Protein AF-A0A9W8NDM0-F1 (afdb_monomer)

Organism: NCBI:txid114810

Structure (mmCIF, N/CA/C/O backbone):
data_AF-A0A9W8NDM0-F1
#
_entry.id   AF-A0A9W8NDM0-F1
#
loop_
_atom_site.group_PDB
_atom_site.id
_atom_site.type_symbol
_atom_site.label_atom_id
_atom_site.label_alt_id
_atom_site.label_comp_id
_atom_site.label_asym_id
_atom_site.label_entity_id
_atom_site.label_seq_id
_atom_site.pdbx_PDB_ins_code
_atom_site.Cartn_x
_atom_site.Cartn_y
_atom_site.Cartn_z
_atom_site.occupancy
_atom_site.B_iso_or_equiv
_atom_site.auth_seq_id
_atom_site.auth_comp_id
_atom_site.auth_asym_id
_atom_site.auth_atom_id
_atom_site.pdbx_PDB_model_num
ATOM 1 N N . MET A 1 1 ? -1.914 -21.440 -21.064 1.00 56.38 1 MET A N 1
ATOM 2 C CA . MET A 1 1 ? -0.629 -21.029 -20.446 1.00 56.38 1 MET A CA 1
ATOM 3 C C . MET A 1 1 ? -0.811 -20.969 -18.934 1.00 56.38 1 MET A C 1
ATOM 5 O O . MET A 1 1 ? -1.894 -20.595 -18.508 1.00 56.38 1 MET A O 1
ATOM 9 N N . SER A 1 2 ? 0.192 -21.344 -18.132 1.00 81.19 2 SER A N 1
ATOM 10 C CA . SER A 1 2 ? 0.122 -21.193 -16.665 1.00 81.19 2 SER A CA 1
ATOM 11 C C . SER A 1 2 ? 0.157 -19.715 -16.265 1.00 81.19 2 SER A C 1
ATOM 13 O O . SER A 1 2 ? 0.890 -18.948 -16.899 1.00 81.19 2 SER A O 1
ATOM 15 N N . ARG A 1 3 ? -0.620 -19.329 -15.244 1.00 89.06 3 ARG A N 1
ATOM 16 C CA . ARG A 1 3 ? -0.668 -17.953 -14.719 1.00 89.06 3 ARG A CA 1
ATOM 17 C C . ARG A 1 3 ? 0.677 -17.603 -14.068 1.00 89.06 3 ARG A C 1
ATOM 19 O O . ARG A 1 3 ? 1.366 -18.490 -13.563 1.00 89.06 3 ARG A O 1
ATOM 26 N N . LEU A 1 4 ? 1.065 -16.335 -14.066 1.00 87.62 4 LEU A N 1
ATOM 27 C CA . LEU A 1 4 ? 2.281 -15.827 -13.432 1.00 87.62 4 LEU A CA 1
ATOM 28 C C . LEU A 1 4 ? 2.337 -16.193 -11.942 1.00 87.62 4 LEU A C 1
ATOM 30 O O . LEU A 1 4 ? 3.371 -16.680 -11.482 1.00 87.62 4 LEU A O 1
ATOM 34 N N . ILE A 1 5 ? 1.223 -16.051 -11.209 1.00 86.38 5 ILE A N 1
ATOM 35 C CA . ILE A 1 5 ? 1.131 -16.449 -9.789 1.00 86.38 5 ILE A CA 1
ATOM 36 C C . ILE A 1 5 ? 1.500 -17.920 -9.561 1.00 86.38 5 ILE A C 1
ATOM 38 O O . ILE A 1 5 ? 2.106 -18.250 -8.539 1.00 86.38 5 ILE A O 1
ATOM 42 N N . ASP A 1 6 ? 1.182 -18.806 -10.507 1.00 88.12 6 ASP A N 1
ATOM 43 C CA . ASP A 1 6 ? 1.414 -20.248 -10.379 1.00 88.12 6 ASP A CA 1
ATOM 44 C C . ASP A 1 6 ? 2.909 -20.593 -10.517 1.00 88.12 6 ASP A C 1
ATOM 46 O O . ASP A 1 6 ? 3.352 -21.620 -10.013 1.00 88.12 6 ASP A O 1
ATOM 50 N N . ARG A 1 7 ? 3.704 -19.715 -11.148 1.00 88.81 7 ARG A N 1
ATOM 51 C CA . ARG A 1 7 ? 5.145 -19.913 -11.396 1.00 88.81 7 ARG A CA 1
ATOM 52 C C . ARG A 1 7 ? 6.046 -19.366 -10.291 1.00 88.81 7 ARG A C 1
ATOM 54 O O . ARG A 1 7 ? 7.224 -19.703 -10.246 1.00 88.81 7 ARG A O 1
ATOM 61 N N . LEU A 1 8 ? 5.523 -18.495 -9.430 1.00 85.56 8 LEU A N 1
ATOM 62 C CA . LEU A 1 8 ? 6.287 -17.937 -8.314 1.00 85.56 8 LEU A CA 1
ATOM 63 C C . LEU A 1 8 ? 6.510 -18.995 -7.221 1.00 85.56 8 LEU A C 1
ATOM 65 O O . LEU A 1 8 ? 5.650 -19.863 -7.040 1.00 85.56 8 LEU A O 1
ATOM 69 N N . PRO A 1 9 ? 7.609 -18.929 -6.451 1.00 86.56 9 PRO A N 1
ATOM 70 C CA . PRO A 1 9 ? 7.785 -19.805 -5.299 1.00 86.56 9 PRO A CA 1
ATOM 71 C C . PRO A 1 9 ? 6.659 -19.587 -4.279 1.00 86.56 9 PRO A C 1
ATOM 73 O O . PRO A 1 9 ? 6.108 -18.489 -4.157 1.00 86.56 9 PRO A O 1
ATOM 76 N N . ALA A 1 10 ? 6.282 -20.646 -3.564 1.00 85.81 10 ALA A N 1
ATOM 77 C CA . ALA A 1 10 ? 5.388 -20.507 -2.423 1.00 85.81 10 ALA A CA 1
ATOM 78 C C . ALA A 1 10 ? 6.116 -19.749 -1.295 1.00 85.81 10 ALA A C 1
ATOM 80 O O . ALA A 1 10 ? 7.308 -19.985 -1.089 1.00 85.81 10 ALA A O 1
ATOM 81 N N . PRO A 1 11 ? 5.439 -18.836 -0.579 1.00 84.94 11 PRO A N 1
ATOM 82 C CA . PRO A 1 11 ? 6.037 -18.162 0.561 1.00 84.94 11 PRO A CA 1
ATOM 83 C C . PRO A 1 11 ? 6.289 -19.175 1.678 1.00 84.94 11 PRO A C 1
ATOM 85 O O . PRO A 1 11 ? 5.441 -20.019 1.959 1.00 84.94 11 PRO A O 1
ATOM 88 N N . GLU A 1 12 ? 7.431 -19.051 2.349 1.00 83.88 12 GLU A N 1
ATOM 89 C CA . GLU A 1 12 ? 7.776 -19.883 3.508 1.00 83.88 12 GLU A CA 1
ATOM 90 C C . GLU A 1 12 ? 6.795 -19.663 4.672 1.00 83.88 12 GLU A C 1
ATOM 92 O O . GLU A 1 12 ? 6.442 -20.590 5.399 1.00 83.88 12 GLU A O 1
ATOM 97 N N . LYS A 1 13 ? 6.295 -18.429 4.815 1.00 85.44 13 LYS A N 1
ATOM 98 C CA . LYS A 1 13 ? 5.281 -18.059 5.801 1.00 85.44 13 LYS A CA 1
ATOM 99 C C . LYS A 1 13 ? 4.366 -16.964 5.266 1.00 85.44 13 LYS A C 1
ATOM 101 O O . LYS A 1 13 ? 4.826 -15.991 4.675 1.00 85.44 13 LYS A O 1
ATOM 106 N N . VAL A 1 14 ? 3.071 -17.089 5.548 1.00 80.00 14 VAL A N 1
ATOM 107 C CA . VAL A 1 14 ? 2.074 -16.039 5.300 1.00 80.00 14 VAL A CA 1
ATOM 108 C C . VAL A 1 14 ? 1.838 -15.277 6.600 1.00 80.00 14 VAL A C 1
ATOM 110 O O . VAL A 1 14 ? 1.512 -15.877 7.627 1.00 80.00 14 VAL A O 1
ATOM 113 N N . ARG A 1 15 ? 2.021 -13.953 6.582 1.00 81.38 15 ARG A N 1
ATOM 114 C CA . ARG A 1 15 ? 1.689 -13.102 7.731 1.00 81.38 15 ARG A CA 1
ATOM 115 C C . ARG A 1 15 ? 0.176 -12.988 7.875 1.00 81.38 15 ARG A C 1
ATOM 117 O O . ARG A 1 15 ? -0.522 -12.713 6.895 1.00 81.38 15 ARG 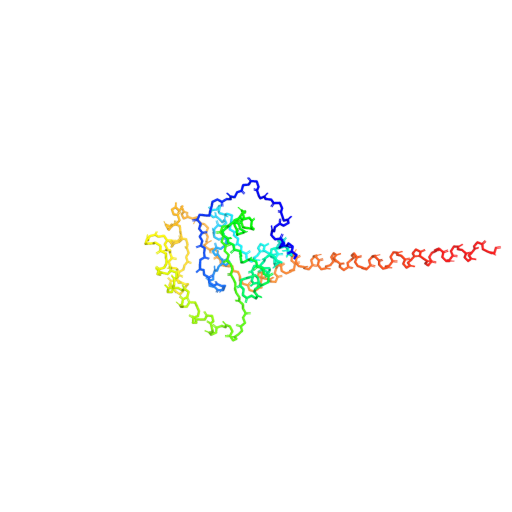A O 1
ATOM 124 N N . GLU A 1 16 ? -0.304 -13.175 9.102 1.00 82.56 16 GLU A N 1
ATOM 125 C CA . GLU A 1 16 ? -1.703 -12.950 9.454 1.00 82.56 16 GLU A CA 1
ATOM 126 C C . GLU A 1 16 ? -2.068 -11.478 9.246 1.00 82.56 16 GLU A C 1
ATOM 128 O O . GLU A 1 16 ? -1.377 -10.583 9.735 1.00 82.56 16 GLU A O 1
ATOM 133 N N . LYS A 1 17 ? -3.167 -11.245 8.525 1.00 82.38 17 LYS A N 1
ATOM 134 C CA . LYS A 1 17 ? -3.667 -9.908 8.213 1.00 82.38 17 LYS A CA 1
ATOM 135 C C . LYS A 1 17 ? -4.355 -9.334 9.443 1.00 82.38 17 LYS A C 1
ATOM 137 O O . LYS A 1 17 ? -5.405 -9.825 9.851 1.00 82.38 17 LYS A O 1
ATOM 142 N N . LYS A 1 18 ? -3.766 -8.289 10.020 1.00 83.69 18 LYS A N 1
ATOM 143 C CA . LYS A 1 18 ? -4.282 -7.649 11.241 1.00 83.69 18 LYS A CA 1
ATOM 144 C C . LYS A 1 18 ? -5.245 -6.501 10.957 1.00 83.69 18 LYS A C 1
ATOM 146 O O . LYS A 1 18 ? -6.183 -6.284 11.715 1.00 83.69 18 LYS A O 1
ATOM 151 N N . VAL A 1 19 ? -5.009 -5.763 9.874 1.00 86.06 19 VAL A N 1
ATOM 152 C CA . VAL A 1 19 ? -5.776 -4.571 9.498 1.00 86.06 19 VAL A CA 1
ATOM 153 C C . VAL A 1 19 ? -5.989 -4.598 7.998 1.00 86.06 19 VAL A C 1
ATOM 155 O O . VAL A 1 19 ? -5.033 -4.776 7.256 1.00 8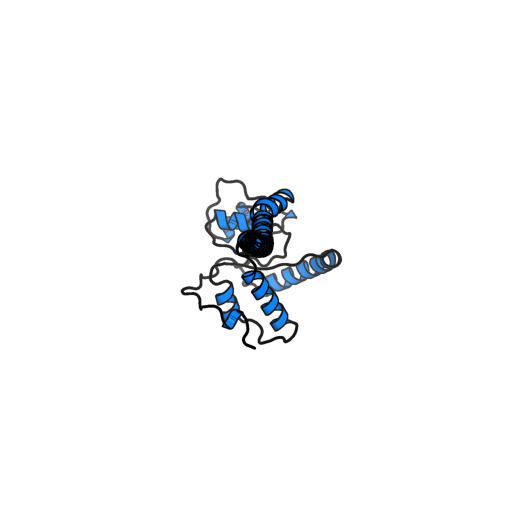6.06 19 VAL A O 1
ATOM 158 N N . ILE A 1 20 ? -7.231 -4.404 7.557 1.00 84.88 20 ILE A N 1
ATOM 159 C CA . ILE A 1 20 ? -7.563 -4.271 6.138 1.00 84.88 20 ILE A CA 1
ATOM 160 C C . ILE A 1 20 ? -8.146 -2.880 5.925 1.00 84.88 20 ILE A C 1
ATOM 162 O O . ILE A 1 20 ? -9.198 -2.545 6.472 1.00 84.88 20 ILE A O 1
ATOM 166 N N . VAL A 1 21 ? -7.479 -2.077 5.103 1.00 85.12 21 VAL A N 1
ATOM 167 C CA . VAL A 1 21 ? -7.956 -0.748 4.724 1.00 85.12 21 VAL A CA 1
ATOM 168 C C . VAL A 1 21 ? -8.842 -0.868 3.484 1.00 85.12 21 VAL A C 1
ATOM 170 O O . VAL A 1 21 ? -8.366 -1.078 2.372 1.00 85.12 21 VAL A O 1
ATOM 173 N N . LEU A 1 22 ? -10.156 -0.744 3.683 1.00 82.12 22 LEU A N 1
ATOM 174 C CA . LEU A 1 22 ? -11.172 -0.833 2.626 1.00 82.12 22 LEU A CA 1
ATOM 175 C C . LEU A 1 22 ? -11.580 0.558 2.122 1.00 82.12 22 LEU A C 1
ATOM 177 O O . LEU A 1 22 ? -12.754 0.924 2.152 1.00 82.12 22 LEU A O 1
ATOM 181 N N . SER A 1 23 ? -10.606 1.354 1.689 1.00 74.69 23 SER A N 1
ATOM 182 C CA . SER A 1 23 ? -10.842 2.699 1.161 1.00 74.69 23 SER A CA 1
ATOM 183 C C . SER A 1 23 ? -10.333 2.851 -0.271 1.00 74.69 23 SER A C 1
ATOM 185 O O . SER A 1 23 ? -9.558 2.043 -0.781 1.00 74.69 23 SER A O 1
ATOM 187 N N . ARG A 1 24 ? -10.830 3.884 -0.959 1.00 73.88 24 ARG A N 1
ATOM 188 C CA . ARG A 1 24 ? -10.346 4.269 -2.289 1.00 73.88 24 ARG A CA 1
ATOM 189 C C . ARG A 1 24 ? -9.008 5.007 -2.180 1.00 73.88 24 ARG A C 1
ATOM 191 O O . ARG A 1 24 ? -8.574 5.413 -1.107 1.00 73.88 24 ARG A O 1
ATOM 198 N N . SER A 1 25 ? -8.358 5.229 -3.320 1.00 70.88 25 SER A N 1
ATOM 199 C CA . SER A 1 25 ? -7.196 6.120 -3.368 1.00 70.88 25 SER A CA 1
ATOM 200 C C . SER A 1 25 ? -7.597 7.559 -3.014 1.00 70.88 25 SER A C 1
ATOM 202 O O . SER A 1 25 ? -8.748 7.951 -3.177 1.00 70.88 25 SER A O 1
ATOM 204 N N . ARG A 1 26 ? -6.619 8.362 -2.576 1.00 70.56 26 ARG A N 1
ATOM 205 C CA . ARG A 1 26 ? -6.738 9.824 -2.376 1.00 70.56 26 ARG A CA 1
ATOM 206 C C . ARG A 1 26 ? -7.611 10.282 -1.209 1.00 70.56 26 ARG A C 1
ATOM 208 O O . ARG A 1 26 ? -7.722 11.479 -0.992 1.00 70.56 26 ARG A O 1
ATOM 215 N N . VAL A 1 27 ? -8.073 9.359 -0.370 1.00 75.81 27 VAL A N 1
ATOM 216 C CA . VAL A 1 27 ? -8.713 9.661 0.923 1.00 75.81 27 VAL A CA 1
ATOM 217 C C . VAL A 1 27 ? -7.756 9.450 2.102 1.00 75.81 27 VAL A C 1
ATOM 219 O O . VAL A 1 27 ? -8.103 8.858 3.117 1.00 75.81 27 VAL A O 1
ATOM 222 N N . GLY A 1 28 ? -6.514 9.932 1.973 1.00 79.06 28 GLY A N 1
ATOM 223 C CA . GLY A 1 28 ? -5.522 9.888 3.061 1.00 79.06 28 GLY A CA 1
ATOM 224 C C . GLY A 1 28 ? -4.843 8.528 3.273 1.00 79.06 28 GLY A C 1
ATOM 225 O O . GLY A 1 28 ? -4.162 8.335 4.276 1.00 79.06 28 GLY A O 1
ATOM 226 N N . THR A 1 29 ? -4.973 7.597 2.321 1.00 82.75 29 THR A N 1
ATOM 227 C CA . THR A 1 29 ? -4.417 6.233 2.414 1.00 82.75 29 THR A CA 1
ATOM 228 C C . THR A 1 29 ? -2.906 6.195 2.593 1.00 82.75 29 THR A C 1
ATOM 230 O O . THR A 1 29 ? -2.408 5.329 3.298 1.00 82.75 29 THR A O 1
ATOM 233 N N . PHE A 1 30 ? -2.169 7.132 1.993 1.00 84.00 30 PHE A N 1
ATOM 234 C CA . PHE A 1 30 ? -0.714 7.183 2.143 1.00 84.00 30 PHE A CA 1
ATOM 235 C C . PHE A 1 30 ? -0.292 7.654 3.543 1.00 84.00 30 PHE A C 1
ATOM 237 O O . PHE A 1 30 ? 0.605 7.072 4.143 1.00 84.00 30 PHE A O 1
ATOM 244 N N . SER A 1 31 ? -0.994 8.643 4.105 1.00 87.44 31 SER A N 1
ATOM 245 C CA . SER A 1 31 ? -0.809 9.042 5.505 1.00 87.44 31 SER A CA 1
ATOM 246 C C . SER A 1 31 ? -1.113 7.887 6.456 1.00 87.44 31 SER A C 1
ATOM 248 O O . SER A 1 31 ? -0.357 7.648 7.391 1.00 87.44 31 SER A O 1
ATOM 250 N N . LEU A 1 32 ? -2.190 7.135 6.193 1.00 89.12 32 LEU A N 1
ATOM 251 C CA . LEU A 1 32 ? -2.537 5.947 6.971 1.00 89.12 32 LEU A CA 1
ATOM 252 C C . LEU A 1 32 ? -1.487 4.839 6.819 1.00 89.12 32 LEU A C 1
ATOM 254 O O . LEU A 1 32 ? -1.107 4.229 7.811 1.00 89.12 32 LEU A O 1
ATOM 258 N N . TYR A 1 33 ? -0.968 4.623 5.610 1.00 88.12 33 TYR A N 1
ATOM 259 C CA . TYR A 1 33 ? 0.132 3.699 5.341 1.00 88.12 33 TYR A CA 1
ATOM 260 C C . TYR A 1 33 ? 1.371 4.032 6.187 1.00 88.12 33 TYR A C 1
ATOM 262 O O . TYR A 1 33 ? 1.870 3.157 6.894 1.00 88.12 33 TYR A O 1
ATOM 270 N N . GLN A 1 34 ? 1.805 5.297 6.195 1.00 87.75 34 GLN A N 1
ATOM 271 C CA . GLN A 1 34 ? 2.910 5.770 7.040 1.00 87.75 34 GLN A CA 1
ATOM 272 C C . GLN A 1 34 ? 2.582 5.636 8.534 1.00 87.75 34 GLN A C 1
ATOM 274 O O . GLN A 1 34 ? 3.435 5.252 9.332 1.00 87.75 34 GLN A O 1
ATOM 279 N N . ALA A 1 35 ? 1.340 5.926 8.927 1.00 90.88 35 ALA A N 1
ATOM 280 C CA . ALA A 1 35 ? 0.902 5.828 10.314 1.00 90.88 35 ALA A CA 1
ATOM 281 C C . ALA A 1 35 ? 0.966 4.382 10.826 1.00 90.88 35 ALA A C 1
ATOM 283 O O . ALA A 1 35 ? 1.473 4.131 11.916 1.00 90.88 35 ALA A O 1
ATOM 284 N N . LEU A 1 36 ? 0.511 3.422 10.020 1.00 91.62 36 LEU A N 1
ATOM 285 C CA . LEU A 1 36 ? 0.597 1.997 10.330 1.00 91.62 36 LEU A CA 1
ATOM 286 C C . LEU A 1 36 ? 2.056 1.537 10.458 1.00 91.62 36 LEU A C 1
ATOM 288 O O . LEU A 1 36 ? 2.371 0.793 11.384 1.00 91.62 36 LEU A O 1
ATOM 292 N N . GLN A 1 37 ? 2.964 2.033 9.613 1.00 89.31 37 GLN A N 1
ATOM 293 C CA . GLN A 1 37 ? 4.399 1.748 9.748 1.00 89.31 37 GLN A CA 1
ATOM 294 C C . GLN A 1 37 ? 4.990 2.284 11.054 1.00 89.31 37 GLN A C 1
ATOM 296 O O . GLN A 1 37 ? 5.736 1.570 11.720 1.00 89.31 37 GLN A O 1
ATOM 301 N N . LEU A 1 38 ? 4.618 3.502 11.465 1.00 90.31 38 LEU A N 1
ATOM 302 C CA . LEU A 1 38 ? 5.028 4.067 12.758 1.00 90.31 38 LEU A CA 1
ATOM 303 C C . LEU A 1 38 ? 4.500 3.253 13.949 1.00 90.31 38 LEU A C 1
ATOM 305 O O . LEU A 1 38 ? 5.150 3.200 14.989 1.00 90.31 38 LEU A O 1
ATOM 309 N N . LEU A 1 39 ? 3.352 2.590 13.790 1.00 91.38 39 LEU A N 1
ATOM 310 C CA . LEU A 1 39 ? 2.797 1.652 14.771 1.00 91.38 39 LEU A CA 1
ATOM 311 C C . LEU A 1 39 ? 3.399 0.234 14.669 1.00 91.38 39 LEU A C 1
ATOM 313 O O . LEU A 1 39 ? 2.980 -0.661 15.401 1.00 91.38 39 LEU A O 1
ATOM 317 N N . GLY A 1 40 ? 4.373 0.011 13.780 1.00 89.44 40 GLY A N 1
ATOM 318 C CA . GLY A 1 40 ? 5.083 -1.262 13.622 1.00 89.44 40 GLY A CA 1
ATOM 319 C C . GLY A 1 40 ? 4.410 -2.277 12.690 1.00 89.44 40 GLY A C 1
ATOM 320 O O . GLY A 1 40 ? 4.831 -3.435 12.640 1.00 89.44 40 GLY A O 1
ATOM 321 N N . TYR A 1 41 ? 3.379 -1.879 11.942 1.00 88.88 41 TYR A N 1
ATOM 322 C CA . TYR A 1 41 ? 2.750 -2.738 10.937 1.00 88.88 41 TYR A CA 1
ATOM 323 C C . TYR A 1 41 ? 3.560 -2.756 9.636 1.00 88.88 41 TYR A C 1
ATOM 325 O O . TYR A 1 41 ? 4.136 -1.750 9.220 1.00 88.88 41 TYR A O 1
ATOM 333 N N . LYS A 1 42 ? 3.558 -3.905 8.949 1.00 86.50 42 LYS A N 1
ATOM 334 C CA . LYS A 1 42 ? 4.137 -4.055 7.607 1.00 86.50 42 LYS A CA 1
ATOM 335 C C . LYS A 1 42 ? 3.011 -3.948 6.572 1.00 86.50 42 LYS A C 1
ATOM 337 O O . LYS A 1 42 ? 2.487 -4.948 6.087 1.00 86.50 42 LYS A O 1
ATOM 342 N N . SER A 1 43 ? 2.612 -2.716 6.283 1.00 82.06 43 SER A N 1
ATOM 343 C CA . SER A 1 43 ? 1.501 -2.382 5.384 1.00 82.06 43 SER A CA 1
ATOM 344 C C . SER A 1 43 ? 1.885 -2.495 3.904 1.00 82.06 43 SER A C 1
ATOM 346 O O . SER A 1 43 ? 3.056 -2.367 3.539 1.00 82.06 43 SER A O 1
ATOM 348 N N . TYR A 1 44 ? 0.899 -2.741 3.038 1.00 79.38 44 TYR A N 1
ATOM 349 C CA . TYR A 1 44 ? 1.080 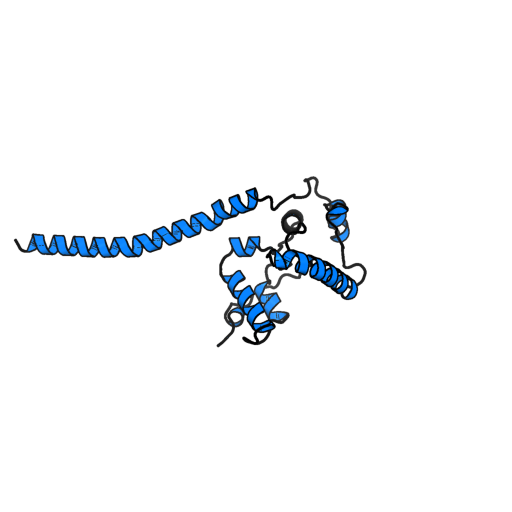-2.667 1.589 1.00 79.38 44 TYR A CA 1
ATOM 350 C C . TYR A 1 44 ? 0.469 -1.362 1.083 1.00 79.38 44 TYR A C 1
ATOM 352 O O . TYR A 1 44 ? -0.673 -1.019 1.374 1.00 79.38 44 TYR A O 1
ATOM 3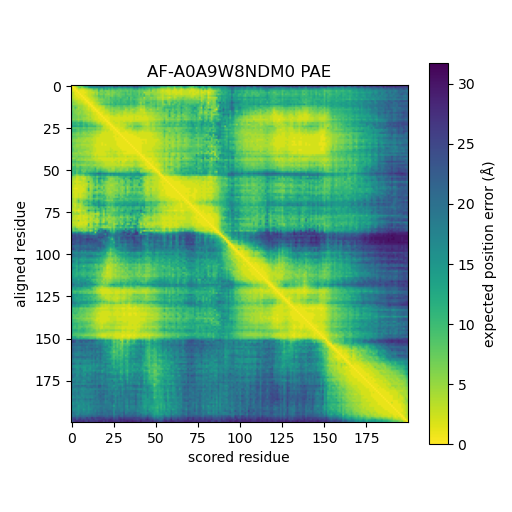60 N N . HIS A 1 45 ? 1.178 -0.656 0.221 1.00 80.88 45 HIS A N 1
ATOM 361 C CA . HIS A 1 45 ? 0.603 0.472 -0.500 1.00 80.88 45 HIS A CA 1
ATOM 362 C C . HIS A 1 45 ? 1.141 0.475 -1.924 1.00 80.88 45 HIS A C 1
ATOM 364 O O . HIS A 1 45 ? 2.164 -0.140 -2.207 1.00 80.88 45 HIS A O 1
ATOM 370 N N . MET A 1 46 ? 0.510 1.217 -2.837 1.00 73.81 46 MET A N 1
ATOM 371 C CA . MET A 1 46 ? 1.039 1.380 -4.201 1.00 73.81 46 MET A CA 1
ATOM 372 C C . MET A 1 46 ? 2.483 1.887 -4.244 1.00 73.81 46 MET A C 1
ATOM 374 O O . MET A 1 46 ? 3.183 1.628 -5.218 1.00 73.81 46 MET A O 1
ATOM 378 N N . ALA A 1 47 ? 2.931 2.569 -3.189 1.00 72.75 47 ALA A N 1
ATOM 379 C CA . ALA A 1 47 ? 4.325 2.963 -3.017 1.00 72.75 47 ALA A CA 1
ATOM 380 C C . ALA A 1 47 ? 5.269 1.746 -3.066 1.00 72.75 47 ALA A C 1
ATOM 382 O O . ALA A 1 47 ? 6.272 1.792 -3.769 1.00 72.75 47 ALA A O 1
ATOM 383 N N . GLU A 1 48 ? 4.885 0.621 -2.453 1.00 75.81 48 GLU A N 1
ATOM 384 C CA . GLU A 1 48 ? 5.651 -0.630 -2.489 1.00 75.81 48 GLU A CA 1
ATOM 385 C C . GLU A 1 48 ? 5.727 -1.216 -3.900 1.00 75.81 48 GLU A C 1
ATOM 387 O O . GLU A 1 48 ? 6.758 -1.757 -4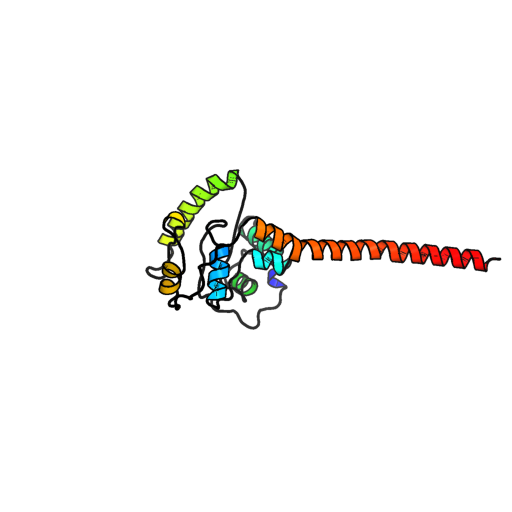.280 1.00 75.81 48 GLU A O 1
ATOM 392 N N . SER A 1 49 ? 4.673 -1.099 -4.714 1.00 71.44 49 SER A N 1
ATOM 393 C CA . SER A 1 49 ? 4.719 -1.541 -6.118 1.00 71.44 49 SER A CA 1
ATOM 394 C C . SER A 1 49 ? 5.669 -0.683 -6.955 1.00 71.44 49 SER A C 1
ATOM 396 O O . SER A 1 49 ? 6.384 -1.207 -7.807 1.00 71.44 49 SER A O 1
ATOM 398 N N . VAL A 1 50 ? 5.706 0.630 -6.705 1.00 67.75 50 VAL A N 1
ATOM 399 C CA . VAL A 1 50 ? 6.645 1.547 -7.372 1.00 67.75 50 VAL A CA 1
ATOM 400 C C . VAL A 1 50 ? 8.084 1.233 -6.955 1.00 67.75 50 VAL A C 1
ATOM 402 O O . VAL A 1 50 ? 8.985 1.160 -7.795 1.00 67.75 50 VAL A O 1
ATOM 405 N N . GLU A 1 51 ? 8.300 0.985 -5.667 1.00 65.12 51 GLU A N 1
ATOM 406 C CA . GLU A 1 51 ? 9.621 0.719 -5.114 1.00 65.12 51 GLU A CA 1
ATOM 407 C C . GLU A 1 51 ? 10.128 -0.685 -5.464 1.00 65.12 51 GLU A C 1
ATOM 409 O O . GLU A 1 51 ? 11.238 -0.826 -5.973 1.00 65.12 51 GLU A O 1
ATOM 414 N N . ARG A 1 52 ? 9.317 -1.731 -5.302 1.00 66.31 52 ARG A N 1
ATOM 415 C CA . ARG A 1 52 ? 9.720 -3.138 -5.496 1.00 66.31 52 ARG A CA 1
ATOM 416 C C . ARG A 1 52 ? 9.514 -3.670 -6.914 1.00 66.31 52 ARG A C 1
ATOM 418 O O . ARG A 1 52 ? 10.003 -4.749 -7.240 1.00 66.31 52 ARG A O 1
ATOM 425 N N . GLY A 1 53 ? 8.885 -2.889 -7.791 1.00 65.56 53 GLY A N 1
ATOM 426 C CA . GLY A 1 53 ? 9.006 -3.037 -9.238 1.00 65.56 53 GLY A CA 1
ATOM 427 C C . GLY A 1 53 ? 7.905 -3.834 -9.943 1.00 65.56 53 GLY A C 1
ATOM 428 O O . GLY A 1 53 ? 6.805 -4.063 -9.442 1.00 65.56 53 GLY A O 1
ATOM 429 N N . ILE A 1 54 ? 8.234 -4.227 -11.177 1.00 71.94 54 ILE A N 1
ATOM 430 C CA . ILE A 1 54 ? 7.309 -4.637 -12.249 1.00 71.94 54 ILE A CA 1
ATOM 431 C C . ILE A 1 54 ? 6.460 -5.862 -11.877 1.00 71.94 54 ILE A C 1
ATOM 433 O O . ILE A 1 54 ? 5.322 -5.975 -12.330 1.00 71.94 54 ILE A O 1
ATOM 437 N N . LEU A 1 55 ? 6.963 -6.752 -11.013 1.00 78.38 55 LEU A N 1
ATOM 438 C CA . LEU A 1 55 ? 6.269 -7.993 -10.664 1.00 78.38 55 LEU A CA 1
ATOM 439 C C . LEU A 1 55 ? 4.920 -7.741 -9.974 1.00 78.38 55 LEU A C 1
ATOM 441 O O . LEU A 1 55 ? 3.929 -8.369 -10.334 1.00 78.38 55 LEU A O 1
ATOM 445 N N . HIS A 1 56 ? 4.842 -6.792 -9.034 1.00 77.81 56 HIS A N 1
ATOM 446 C CA . HIS A 1 56 ? 3.577 -6.473 -8.358 1.00 77.81 56 HIS A CA 1
ATOM 447 C C . HIS A 1 56 ? 2.538 -5.892 -9.328 1.00 77.81 56 HIS A C 1
ATOM 449 O O . HIS A 1 56 ? 1.348 -6.183 -9.203 1.00 77.81 56 HIS A O 1
ATOM 455 N N . MET A 1 57 ? 2.986 -5.114 -10.317 1.00 79.25 57 MET A N 1
ATOM 456 C CA . MET A 1 57 ? 2.118 -4.548 -11.353 1.00 79.25 57 MET A CA 1
ATOM 457 C C . MET A 1 57 ? 1.632 -5.620 -12.335 1.00 79.25 57 MET A C 1
ATOM 459 O O . MET A 1 57 ? 0.446 -5.656 -12.648 1.00 79.25 57 MET A O 1
ATOM 463 N N . ALA A 1 58 ? 2.507 -6.541 -12.747 1.00 84.38 58 ALA A N 1
ATOM 464 C CA . ALA A 1 58 ? 2.140 -7.669 -13.604 1.00 84.38 58 ALA A CA 1
ATOM 465 C C . ALA A 1 58 ? 1.128 -8.607 -12.919 1.00 84.38 58 ALA A C 1
ATOM 467 O O . ALA A 1 58 ? 0.158 -9.047 -13.531 1.00 84.38 58 ALA A O 1
ATOM 468 N N . MET A 1 59 ? 1.305 -8.855 -11.619 1.00 84.06 59 MET A N 1
ATOM 469 C CA . MET A 1 59 ? 0.378 -9.647 -10.803 1.00 84.06 59 MET A CA 1
ATOM 470 C C . MET A 1 59 ? -0.988 -8.975 -10.643 1.00 84.06 59 MET A C 1
ATOM 472 O O . MET A 1 59 ? -2.028 -9.635 -10.691 1.00 84.06 59 MET A O 1
ATOM 476 N N . LEU A 1 60 ? -0.992 -7.649 -10.481 1.00 83.25 60 LEU A N 1
ATOM 477 C CA . LEU A 1 60 ? -2.206 -6.843 -10.466 1.00 83.25 60 LEU A CA 1
ATOM 478 C C . LEU A 1 60 ? -2.961 -6.936 -11.791 1.00 83.25 60 LEU A C 1
ATOM 480 O O . LEU A 1 60 ? -4.172 -7.166 -11.776 1.00 83.25 60 LEU A O 1
ATOM 484 N N . GLU A 1 61 ? -2.257 -6.777 -12.907 1.00 84.31 61 GLU A N 1
ATOM 485 C CA . GLU A 1 61 ? -2.839 -6.886 -14.238 1.00 84.31 61 GLU A CA 1
ATOM 486 C C . GLU A 1 61 ? -3.427 -8.285 -14.473 1.00 84.31 61 GLU A C 1
ATOM 488 O O . GLU A 1 61 ? -4.608 -8.399 -14.806 1.00 84.31 61 GLU A O 1
ATOM 493 N N . GLU A 1 62 ? -2.659 -9.352 -14.221 1.00 89.19 62 GLU A N 1
ATOM 494 C CA . GLU A 1 62 ? -3.120 -10.736 -14.391 1.00 89.19 62 GLU A CA 1
ATOM 495 C C . GLU A 1 62 ? -4.393 -11.017 -13.578 1.00 89.19 62 GLU A C 1
ATOM 497 O O . GLU A 1 62 ? -5.360 -11.572 -14.111 1.00 89.19 62 GLU A O 1
ATOM 502 N N . ALA A 1 63 ? -4.448 -10.568 -12.318 1.00 85.06 63 ALA A N 1
ATOM 503 C CA . ALA A 1 63 ? -5.617 -10.743 -11.461 1.00 85.06 63 ALA A CA 1
ATOM 504 C C . ALA A 1 63 ? -6.869 -10.026 -12.005 1.00 85.06 63 ALA A C 1
ATOM 506 O O . ALA A 1 63 ? -7.975 -10.568 -11.930 1.00 85.06 63 ALA A O 1
ATOM 507 N N . LEU A 1 64 ? -6.715 -8.815 -12.558 1.00 84.94 64 LEU A N 1
ATOM 508 C CA . LEU A 1 64 ? -7.818 -8.063 -13.170 1.00 84.94 64 LEU A CA 1
ATOM 509 C C . LEU A 1 64 ? -8.315 -8.744 -14.449 1.00 84.94 64 LEU A C 1
ATOM 511 O O . LEU A 1 64 ? -9.524 -8.913 -14.618 1.00 84.94 64 LEU A O 1
ATOM 515 N N . ARG A 1 65 ? -7.396 -9.194 -15.309 1.00 85.81 65 ARG A N 1
ATOM 516 C CA . ARG A 1 65 ? -7.726 -9.907 -16.552 1.00 85.81 65 ARG A CA 1
ATOM 517 C C . ARG A 1 65 ? -8.435 -11.232 -16.273 1.00 85.81 65 ARG A C 1
ATOM 519 O O . ARG A 1 65 ? -9.433 -11.531 -16.921 1.00 85.81 65 ARG A O 1
ATOM 526 N N . CYS A 1 66 ? -7.979 -12.006 -15.286 1.00 86.50 66 CYS A N 1
ATOM 527 C CA . CYS A 1 66 ? -8.642 -13.257 -14.906 1.00 86.50 66 CYS A CA 1
ATOM 528 C C . CYS A 1 66 ? -10.055 -13.012 -14.354 1.00 86.50 66 CYS A C 1
ATOM 530 O O . CYS A 1 66 ? -10.967 -13.774 -14.653 1.00 86.50 66 CYS A O 1
ATOM 532 N N . LYS A 1 67 ? -10.257 -11.943 -13.570 1.00 84.19 67 LYS A N 1
ATOM 533 C CA . LYS A 1 67 ? -11.562 -11.638 -12.964 1.00 84.19 67 LYS A CA 1
ATOM 534 C C . LYS A 1 67 ? -12.585 -11.097 -13.963 1.00 84.19 67 LYS A C 1
ATOM 536 O O . LYS A 1 67 ? -13.739 -11.503 -13.904 1.00 84.19 67 LYS A O 1
ATOM 541 N N . TYR A 1 68 ? -12.185 -10.157 -14.817 1.00 85.12 68 TYR A N 1
ATOM 542 C CA . TYR A 1 68 ? -13.130 -9.391 -15.639 1.00 85.12 68 TYR A CA 1
ATOM 543 C C . TYR A 1 68 ? -13.102 -9.754 -17.122 1.00 85.12 68 TYR A C 1
ATOM 545 O O . TYR A 1 68 ? -14.083 -9.504 -17.812 1.00 85.12 68 TYR A O 1
ATOM 553 N N . LEU A 1 69 ? -12.009 -10.342 -17.617 1.00 87.19 69 LEU A N 1
ATOM 554 C CA . LEU A 1 69 ? -11.822 -10.632 -19.045 1.00 87.19 69 LEU A CA 1
ATOM 555 C C . LEU A 1 69 ? -11.771 -12.135 -19.354 1.00 87.19 69 LEU A C 1
ATOM 557 O O . LEU A 1 69 ? -11.450 -12.513 -20.475 1.00 87.19 69 LEU A O 1
ATOM 561 N N . GLY A 1 70 ? -12.018 -13.002 -18.365 1.00 86.69 70 GLY A N 1
ATOM 562 C CA . GLY A 1 70 ? -12.003 -14.457 -18.556 1.00 86.69 70 GLY A CA 1
ATOM 563 C C . GLY A 1 70 ? -10.638 -15.028 -18.956 1.00 86.69 70 GLY A C 1
ATOM 564 O O . GLY A 1 70 ? -10.564 -16.147 -19.452 1.00 86.69 70 GLY A O 1
ATOM 565 N N . ALA A 1 71 ? -9.544 -14.288 -18.735 1.00 86.19 71 ALA A N 1
ATOM 566 C CA . ALA A 1 71 ? -8.200 -14.679 -19.175 1.00 86.19 71 ALA A CA 1
ATOM 567 C C . ALA A 1 71 ? -7.615 -15.899 -18.427 1.00 86.19 71 ALA A C 1
ATOM 569 O O . ALA A 1 71 ? -6.525 -16.366 -18.750 1.00 86.19 71 ALA A O 1
ATOM 570 N N . GLY A 1 72 ? -8.316 -16.403 -17.410 1.00 87.88 72 GLY A N 1
ATOM 571 C CA . GLY A 1 72 ? -7.913 -17.536 -16.589 1.00 87.88 72 GLY A CA 1
ATOM 572 C C . GLY A 1 72 ? -8.765 -17.637 -15.327 1.00 87.88 72 GLY A C 1
ATOM 573 O O . GLY A 1 72 ? -9.682 -16.844 -15.116 1.00 87.88 72 GLY A O 1
ATOM 574 N N . LYS A 1 73 ? -8.446 -18.604 -14.458 1.00 87.44 73 LYS A N 1
ATOM 575 C CA . LYS A 1 73 ? -9.129 -18.763 -13.167 1.00 87.44 73 LYS A CA 1
ATOM 576 C C . LYS A 1 73 ? -8.957 -17.486 -12.321 1.00 87.44 73 LYS A C 1
AT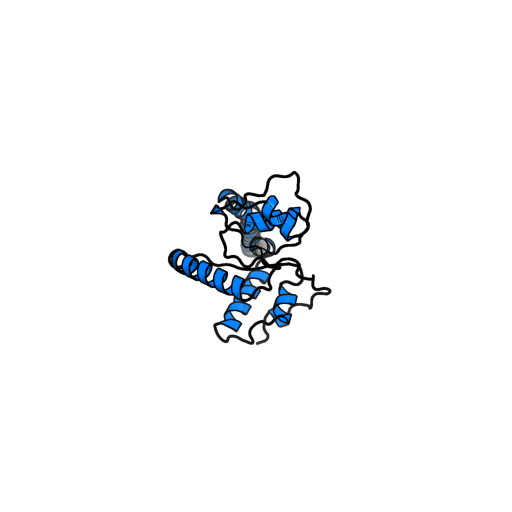OM 578 O O . LYS A 1 73 ? -7.806 -17.115 -12.052 1.00 87.44 73 LYS A O 1
ATOM 583 N N . PRO A 1 74 ? -10.051 -16.847 -11.856 1.00 85.62 74 PRO A N 1
ATOM 584 C CA . PRO A 1 74 ? -9.976 -15.708 -10.949 1.00 85.62 74 PRO A CA 1
ATOM 585 C C . PRO A 1 74 ? -9.179 -16.041 -9.688 1.00 85.62 74 PRO A C 1
ATOM 587 O O . PRO A 1 74 ? -9.231 -17.164 -9.184 1.00 85.62 74 PRO A O 1
ATOM 590 N N . TYR A 1 75 ? -8.443 -15.060 -9.172 1.00 82.06 75 TYR A N 1
ATOM 591 C CA . TYR A 1 75 ? -7.681 -15.239 -7.939 1.00 82.06 75 TYR A CA 1
ATOM 592 C C . TYR A 1 75 ? -8.633 -15.444 -6.762 1.00 82.06 75 TYR A C 1
ATOM 594 O O . TYR A 1 75 ? -9.566 -14.661 -6.566 1.00 82.06 75 TYR A O 1
ATOM 602 N N . GLY A 1 76 ? -8.376 -16.487 -5.978 1.00 75.31 76 GLY A N 1
ATOM 603 C CA . GLY A 1 76 ? -9.004 -16.721 -4.689 1.00 75.31 76 GLY A CA 1
ATOM 604 C C . GLY A 1 76 ? -8.076 -16.329 -3.542 1.00 75.31 76 GLY A C 1
ATOM 605 O O . GLY A 1 76 ? -7.005 -15.750 -3.731 1.00 75.31 76 GLY A O 1
ATOM 606 N N . LYS A 1 77 ? -8.492 -16.677 -2.322 1.00 72.81 77 LYS A N 1
ATOM 607 C CA . LYS A 1 77 ? -7.695 -16.461 -1.109 1.00 72.81 77 LYS A CA 1
ATOM 608 C C . LYS A 1 77 ? -6.259 -17.014 -1.222 1.00 72.81 77 LYS A C 1
ATOM 610 O O . LYS A 1 77 ? -5.354 -16.266 -0.879 1.00 72.81 77 LYS A O 1
ATOM 615 N N . PRO A 1 78 ? -6.007 -18.232 -1.749 1.00 78.75 78 PRO A N 1
ATOM 616 C CA . PRO A 1 78 ? -4.645 -18.765 -1.845 1.00 78.75 78 PRO A CA 1
ATOM 617 C C . PRO A 1 78 ? -3.726 -17.925 -2.740 1.00 78.75 78 PRO A C 1
ATOM 619 O O . PRO A 1 78 ? -2.571 -17.687 -2.393 1.00 78.75 78 PRO A O 1
ATOM 622 N N . GLU A 1 79 ? -4.230 -17.436 -3.877 1.00 84.56 79 GLU A N 1
ATOM 623 C CA . GLU A 1 79 ? -3.454 -16.578 -4.773 1.00 84.56 79 GLU A CA 1
ATOM 624 C C . GLU A 1 79 ? -3.152 -15.209 -4.143 1.00 84.56 79 GLU A C 1
ATOM 626 O O . GLU A 1 79 ? -2.032 -14.709 -4.268 1.00 84.56 79 GLU A O 1
ATOM 631 N N . PHE A 1 80 ? -4.116 -14.613 -3.431 1.00 79.62 80 PHE A N 1
ATOM 632 C CA . PHE A 1 80 ? -3.896 -13.349 -2.722 1.00 79.62 80 PHE A CA 1
ATOM 633 C C . PHE A 1 80 ? -2.994 -13.503 -1.496 1.00 79.62 80 PHE A C 1
ATOM 635 O O . PHE A 1 80 ? -2.147 -12.643 -1.282 1.00 79.62 80 PHE A O 1
ATOM 642 N N . ASP A 1 81 ? -3.109 -14.595 -0.740 1.00 79.69 81 ASP A N 1
ATOM 643 C CA . ASP A 1 81 ? -2.219 -14.904 0.383 1.00 79.69 81 ASP A CA 1
ATOM 644 C C . ASP A 1 81 ? -0.782 -15.107 -0.092 1.00 79.69 81 ASP A C 1
ATOM 646 O O . ASP A 1 81 ? 0.143 -14.701 0.596 1.00 79.69 81 ASP A O 1
ATOM 650 N N . LYS A 1 82 ? -0.583 -15.698 -1.276 1.00 84.56 82 LYS A N 1
ATOM 651 C CA . LYS A 1 82 ? 0.740 -15.861 -1.887 1.00 84.56 82 LYS A CA 1
ATOM 652 C C . LYS A 1 82 ? 1.308 -14.535 -2.387 1.00 84.56 82 LYS A C 1
ATOM 654 O O . LYS A 1 82 ? 2.464 -14.227 -2.118 1.00 84.56 82 LYS A O 1
ATOM 659 N N . TRP A 1 83 ? 0.510 -13.738 -3.094 1.00 80.19 83 TRP A N 1
ATOM 660 C CA . TRP A 1 83 ? 0.950 -12.439 -3.610 1.00 80.19 83 TRP A CA 1
ATOM 661 C C . TRP A 1 83 ? 1.213 -11.421 -2.487 1.00 80.19 83 TRP A C 1
ATOM 663 O O . TRP A 1 83 ? 2.208 -10.702 -2.515 1.00 80.19 83 TRP A O 1
ATOM 673 N N . LEU A 1 84 ? 0.346 -11.377 -1.476 1.00 75.88 84 LEU A N 1
ATOM 674 C CA . LEU A 1 84 ? 0.402 -10.434 -0.358 1.00 75.88 84 LEU A CA 1
ATOM 675 C C . LEU A 1 84 ? 0.909 -11.104 0.925 1.00 75.88 84 LEU A C 1
ATOM 677 O O . LEU A 1 84 ? 0.617 -10.639 2.026 1.00 75.88 84 LEU A O 1
ATOM 681 N N . ALA A 1 85 ? 1.662 -12.201 0.813 1.00 76.25 85 ALA A N 1
ATOM 682 C CA . ALA A 1 85 ? 2.128 -12.982 1.964 1.00 76.25 85 ALA A CA 1
ATOM 683 C C . ALA A 1 85 ? 2.840 -12.111 3.003 1.00 76.25 85 ALA A C 1
ATOM 685 O O . ALA A 1 85 ? 2.681 -12.296 4.211 1.00 76.25 85 ALA A O 1
ATOM 686 N N . ASP A 1 86 ? 3.563 -11.116 2.499 1.00 75.94 86 ASP A N 1
ATOM 687 C CA . ASP A 1 86 ? 4.391 -10.195 3.255 1.00 75.94 86 ASP A CA 1
ATOM 688 C C . ASP A 1 86 ? 3.696 -8.921 3.745 1.00 75.94 86 ASP A C 1
ATOM 690 O O . ASP A 1 86 ? 4.345 -8.151 4.457 1.00 75.94 86 ASP A O 1
ATOM 694 N N . TYR A 1 87 ? 2.432 -8.683 3.377 1.00 60.69 87 TYR A N 1
ATOM 695 C CA . TYR A 1 87 ? 1.794 -7.376 3.564 1.00 60.69 87 TYR A CA 1
ATOM 696 C C . TYR A 1 87 ? 0.316 -7.427 3.948 1.00 60.69 87 TYR A C 1
ATOM 698 O O . TYR A 1 87 ? -0.352 -8.419 3.678 1.00 60.69 87 TYR A O 1
ATOM 706 N N . ASP A 1 88 ? -0.219 -6.343 4.511 1.00 53.12 88 ASP A N 1
ATOM 707 C CA . ASP A 1 88 ? -1.510 -6.384 5.208 1.00 53.12 88 ASP A CA 1
ATOM 708 C C . ASP A 1 88 ? -2.761 -5.806 4.467 1.00 53.12 88 ASP A C 1
ATOM 710 O O . ASP A 1 88 ? -3.868 -6.137 4.883 1.00 53.12 88 ASP A O 1
ATOM 714 N N . ASP A 1 89 ? -2.681 -5.058 3.346 1.00 42.72 89 ASP A N 1
ATOM 715 C CA . ASP A 1 89 ? -3.856 -4.387 2.697 1.00 42.72 89 ASP A CA 1
ATOM 716 C C . ASP A 1 89 ? -3.713 -4.054 1.168 1.00 42.72 89 ASP A C 1
ATOM 718 O O . ASP A 1 89 ? -2.688 -4.390 0.600 1.00 42.72 89 ASP A O 1
ATOM 722 N N . ASN A 1 90 ? -4.726 -3.531 0.409 1.00 37.56 90 ASN A N 1
ATOM 723 C CA . ASN A 1 90 ? -4.579 -3.186 -1.052 1.00 37.56 90 ASN A CA 1
ATOM 724 C C . ASN A 1 90 ? -5.686 -2.307 -1.759 1.00 37.56 90 ASN A C 1
ATOM 726 O O . ASN A 1 90 ? -6.876 -2.540 -1.562 1.00 37.56 90 ASN A O 1
ATOM 730 N N . LYS A 1 91 ? -5.252 -1.513 -2.777 1.00 52.03 91 LYS A N 1
ATOM 731 C CA . LYS A 1 91 ? -5.844 -1.156 -4.123 1.00 52.03 91 LYS A CA 1
ATOM 732 C C . LYS A 1 91 ? -6.561 0.205 -4.437 1.00 52.03 91 LYS A C 1
ATOM 734 O O . LYS A 1 91 ? -6.790 1.024 -3.562 1.00 52.03 91 LYS A O 1
ATOM 739 N N . THR A 1 92 ? -6.810 0.479 -5.748 1.00 45.25 92 THR A N 1
ATOM 740 C CA . THR A 1 92 ? -6.665 1.774 -6.509 1.00 45.25 92 THR A CA 1
ATOM 741 C C . THR A 1 92 ? -7.712 2.117 -7.621 1.00 45.25 92 THR A C 1
ATOM 743 O O . THR A 1 92 ? -8.452 1.224 -8.021 1.00 45.25 92 THR A O 1
ATOM 746 N N . CYS A 1 93 ? -7.714 3.375 -8.159 1.00 42.47 93 CYS A N 1
ATOM 747 C CA . CYS A 1 93 ? -7.808 3.843 -9.592 1.00 42.47 93 CYS A CA 1
ATOM 748 C C . CYS A 1 93 ? -7.845 5.412 -9.689 1.00 42.47 93 CYS A C 1
ATOM 750 O O . CYS A 1 93 ? -8.202 6.034 -8.689 1.00 42.47 93 CYS A O 1
ATOM 752 N N . GLN A 1 94 ? -7.483 6.052 -10.829 1.00 45.44 94 GLN A N 1
ATOM 753 C CA . GLN A 1 94 ? -7.602 7.513 -11.102 1.00 45.44 94 GLN A CA 1
ATOM 754 C C . GLN A 1 94 ? -7.900 7.860 -12.582 1.00 45.44 94 GLN A C 1
ATOM 756 O O . GLN A 1 94 ? -7.066 7.604 -13.447 1.00 45.44 94 GLN A O 1
ATOM 761 N N . SER A 1 95 ? -9.036 8.518 -12.847 1.00 42.06 95 SER A N 1
ATOM 762 C CA . SER A 1 95 ? -9.327 9.331 -14.051 1.00 42.06 95 SER A CA 1
ATOM 763 C C . SER A 1 95 ? -10.426 10.363 -13.724 1.00 42.06 95 SER A C 1
ATOM 765 O O . SER A 1 95 ? -11.135 10.160 -12.744 1.00 42.06 95 SER A O 1
ATOM 767 N N . GLU A 1 96 ? -10.576 11.455 -14.494 1.00 44.91 96 GLU A N 1
ATOM 768 C CA . GLU A 1 96 ? -11.534 12.557 -14.219 1.00 44.91 96 GLU A CA 1
ATOM 769 C C . GLU A 1 96 ? -13.012 12.160 -14.357 1.00 44.91 96 GLU A C 1
ATOM 771 O O . GLU A 1 96 ? -13.801 12.431 -13.456 1.00 44.91 96 GLU A O 1
ATOM 776 N N . GLU A 1 97 ? -13.383 11.430 -15.410 1.00 53.69 97 GLU A N 1
ATOM 777 C CA . GLU A 1 97 ? -14.695 10.765 -15.514 1.00 53.69 97 GLU A CA 1
ATOM 778 C C . GLU A 1 97 ? -14.865 9.729 -14.387 1.00 53.69 97 GLU A C 1
ATOM 780 O O . GLU A 1 97 ? -15.925 9.570 -13.777 1.00 53.69 97 GLU A O 1
ATOM 785 N N . GLY A 1 98 ? -13.746 9.111 -14.011 1.00 48.16 98 GLY A N 1
ATOM 786 C CA . GLY A 1 98 ? -13.625 8.262 -12.845 1.00 48.16 98 GLY A CA 1
ATOM 787 C C . GLY A 1 98 ? -13.799 8.988 -11.513 1.00 48.16 98 GLY A C 1
ATOM 788 O O . GLY A 1 98 ? -14.024 8.289 -10.540 1.00 48.16 98 GLY A O 1
ATOM 789 N N . ILE A 1 99 ? -13.736 10.323 -11.399 1.00 52.00 99 ILE A N 1
ATOM 790 C CA . ILE A 1 99 ? -13.913 11.019 -10.109 1.00 52.00 99 ILE A CA 1
ATOM 791 C C . ILE A 1 99 ? -15.382 11.003 -9.695 1.00 52.00 99 ILE A C 1
ATOM 793 O O . ILE A 1 99 ? -15.676 10.681 -8.546 1.00 52.00 99 ILE A O 1
ATOM 797 N N . GLU A 1 100 ? -16.306 11.315 -10.604 1.00 57.09 100 GLU A N 1
ATOM 798 C CA . GLU A 1 100 ? -17.740 11.337 -10.288 1.00 57.09 100 GLU A CA 1
ATOM 799 C C . GLU A 1 100 ? -18.291 9.914 -10.118 1.00 57.09 100 GLU A C 1
ATOM 801 O O . GLU A 1 100 ? -18.947 9.618 -9.116 1.00 57.09 100 GLU A O 1
ATOM 806 N N . LEU A 1 101 ? -17.889 8.993 -11.002 1.00 59.25 101 LEU A N 1
ATOM 807 C CA . LEU A 1 101 ? -18.092 7.554 -10.806 1.00 59.25 101 LEU A CA 1
ATOM 808 C C . LEU A 1 101 ? -17.464 7.079 -9.489 1.00 59.25 101 LEU A C 1
ATOM 810 O O . LEU A 1 101 ? -18.104 6.362 -8.730 1.00 59.25 101 LEU A O 1
ATOM 814 N N . SER A 1 102 ? -16.256 7.539 -9.144 1.00 55.69 102 SER A N 1
ATOM 815 C CA . SER A 1 102 ? -15.603 7.199 -7.875 1.00 55.69 102 SER A CA 1
ATOM 816 C C . SER A 1 102 ? -16.367 7.743 -6.680 1.00 55.69 102 SER A C 1
ATOM 818 O O . SER A 1 102 ? -16.364 7.081 -5.649 1.00 55.69 102 SER A O 1
ATOM 820 N N . LYS A 1 103 ? -17.017 8.909 -6.750 1.00 62.16 103 LYS A N 1
ATOM 821 C CA . LYS A 1 103 ? -17.844 9.398 -5.636 1.00 62.16 103 LYS A CA 1
ATOM 822 C C . LYS A 1 103 ? -19.013 8.451 -5.389 1.00 62.16 103 LYS A C 1
ATOM 824 O O . LYS A 1 103 ? -19.196 8.007 -4.254 1.00 62.16 103 LYS A O 1
ATOM 829 N N . GLN A 1 104 ? -19.747 8.093 -6.441 1.00 66.88 104 GLN A N 1
ATOM 830 C CA . GLN A 1 104 ? -20.874 7.162 -6.353 1.00 66.88 104 GLN A CA 1
ATOM 831 C C . GLN A 1 104 ? -20.417 5.783 -5.863 1.00 66.88 104 GLN A C 1
ATOM 833 O O . GLN A 1 104 ? -20.937 5.270 -4.870 1.00 66.88 104 GLN A O 1
ATOM 838 N N . ASP A 1 105 ? -19.353 5.255 -6.459 1.00 65.62 105 ASP A N 1
ATOM 839 C CA . ASP A 1 105 ? -18.708 4.012 -6.053 1.00 65.62 105 ASP A CA 1
ATOM 840 C C . ASP A 1 105 ? -18.185 4.054 -4.616 1.00 65.62 105 ASP A C 1
ATOM 842 O O . ASP A 1 105 ? -18.204 3.041 -3.929 1.00 65.62 105 ASP A O 1
ATOM 846 N N . THR A 1 106 ? -17.663 5.189 -4.145 1.00 66.12 106 THR A N 1
ATOM 847 C CA . THR A 1 106 ? -17.152 5.331 -2.771 1.00 66.12 106 THR A CA 1
ATOM 848 C C . THR A 1 106 ? -18.302 5.237 -1.786 1.00 66.12 106 THR A C 1
ATOM 850 O O . THR A 1 106 ? -18.188 4.553 -0.768 1.00 66.12 106 THR A O 1
ATOM 853 N N . VAL A 1 107 ? -19.430 5.874 -2.101 1.00 73.94 107 VAL A N 1
ATOM 854 C CA . VAL A 1 107 ? -20.652 5.775 -1.301 1.00 73.94 107 VAL A CA 1
ATOM 855 C C . VAL A 1 107 ? -21.194 4.345 -1.326 1.00 73.94 107 VAL A C 1
ATOM 857 O O . VAL A 1 107 ? -21.556 3.812 -0.276 1.00 73.94 107 VAL A O 1
ATOM 860 N N . GLU A 1 108 ? -21.223 3.693 -2.488 1.00 78.88 108 GLU A N 1
ATOM 861 C CA . GLU A 1 108 ? -21.684 2.309 -2.615 1.00 78.88 108 GLU A CA 1
ATOM 862 C C . GLU A 1 108 ? -20.751 1.321 -1.902 1.00 78.88 108 GLU A C 1
ATOM 864 O O . GLU A 1 108 ? -21.212 0.449 -1.163 1.00 78.88 108 GLU A O 1
ATOM 869 N N . LEU A 1 109 ? -19.436 1.490 -2.045 1.00 74.94 109 LEU A N 1
ATOM 870 C CA . LEU A 1 109 ? -18.423 0.717 -1.336 1.00 74.94 109 LEU A CA 1
ATOM 871 C C . LEU A 1 109 ? -18.583 0.897 0.170 1.00 74.94 109 LEU A C 1
ATOM 873 O O . LEU A 1 109 ? -18.624 -0.094 0.890 1.00 74.94 109 LEU A O 1
ATOM 877 N N . ALA A 1 110 ? -18.748 2.128 0.655 1.00 75.00 110 ALA A N 1
ATOM 878 C CA . ALA A 1 110 ? -18.972 2.388 2.071 1.00 75.00 110 ALA A CA 1
ATOM 879 C C . ALA A 1 110 ? -20.247 1.698 2.584 1.00 75.00 110 ALA A C 1
ATOM 881 O O . ALA A 1 110 ? -20.235 1.139 3.681 1.00 75.00 110 ALA A O 1
ATOM 882 N N . LYS A 1 111 ? -21.333 1.685 1.795 1.00 82.75 111 LYS A N 1
ATOM 883 C CA . LYS A 1 111 ? -22.564 0.944 2.125 1.00 82.75 111 LYS A CA 1
ATOM 884 C C . LYS A 1 111 ? -22.308 -0.564 2.192 1.00 82.75 111 LYS A C 1
ATOM 886 O O . LYS A 1 111 ? -22.671 -1.189 3.185 1.00 82.75 111 LYS A O 1
ATOM 891 N N . LYS A 1 112 ? -21.641 -1.137 1.184 1.00 81.75 112 LYS A N 1
ATOM 892 C CA . LYS A 1 112 ? -21.300 -2.569 1.135 1.00 81.75 112 LYS A CA 1
ATOM 893 C C . LYS A 1 112 ? -20.388 -2.978 2.287 1.00 81.75 112 LYS A C 1
ATOM 895 O O . LYS A 1 112 ? -20.672 -3.965 2.951 1.00 81.75 112 LYS A O 1
ATOM 900 N N . VAL A 1 113 ? -19.337 -2.210 2.568 1.00 81.44 113 VAL A N 1
ATOM 901 C CA . VAL A 1 113 ? -18.414 -2.472 3.682 1.00 81.44 113 VAL A CA 1
ATOM 902 C C . VAL A 1 113 ? -19.171 -2.455 5.006 1.00 81.44 113 VAL A C 1
ATOM 904 O O . VAL A 1 113 ? -19.082 -3.413 5.761 1.00 81.44 113 VAL A O 1
ATOM 907 N N . LYS A 1 114 ? -19.999 -1.435 5.259 1.00 79.94 114 LYS A N 1
ATOM 908 C CA . LYS A 1 114 ? -20.826 -1.383 6.476 1.00 79.94 114 LYS A CA 1
ATOM 909 C C . LYS A 1 114 ? -21.786 -2.570 6.601 1.00 79.94 114 LYS A C 1
ATOM 911 O O . LYS A 1 114 ? -22.002 -3.038 7.712 1.00 79.94 114 LYS A O 1
ATOM 916 N N . ALA A 1 115 ? -22.356 -3.041 5.492 1.00 82.25 115 ALA A N 1
ATOM 917 C CA . ALA A 1 115 ? -23.282 -4.172 5.487 1.00 82.25 115 ALA A CA 1
ATOM 918 C C . ALA A 1 115 ? -22.582 -5.528 5.691 1.00 82.25 115 ALA A C 1
ATOM 920 O O . ALA A 1 115 ? -23.146 -6.421 6.316 1.00 82.25 115 ALA A O 1
ATOM 921 N N . LEU A 1 116 ? -21.368 -5.688 5.156 1.00 81.44 116 LEU A N 1
ATOM 922 C CA . LEU A 1 116 ? -20.626 -6.953 5.163 1.00 81.44 116 LEU A CA 1
ATOM 923 C C . LEU A 1 116 ? -19.692 -7.101 6.370 1.00 81.44 116 LEU A C 1
ATOM 925 O O . LEU A 1 116 ? -19.341 -8.221 6.742 1.00 81.44 116 LEU A O 1
ATOM 929 N N . SER A 1 117 ? -19.253 -5.996 6.974 1.00 78.56 117 SER A N 1
ATOM 930 C CA . SER A 1 117 ? -18.340 -6.034 8.111 1.00 78.56 117 SER A CA 1
ATOM 931 C C . SER A 1 117 ? -19.061 -6.432 9.407 1.00 78.56 117 SER A C 1
ATOM 933 O O . SER A 1 117 ? -20.088 -5.844 9.750 1.00 78.56 117 SER A O 1
ATOM 935 N N . PRO A 1 118 ? -18.498 -7.367 10.195 1.00 78.06 118 PRO A N 1
ATOM 936 C CA . PRO A 1 118 ? -18.995 -7.668 11.533 1.00 78.06 118 PRO A CA 1
ATOM 937 C C . PRO A 1 118 ? -18.992 -6.423 12.431 1.00 78.06 118 PRO A C 1
ATOM 939 O O . PRO A 1 118 ? -18.053 -5.619 12.393 1.00 78.06 118 PRO A O 1
ATOM 942 N N . ARG A 1 119 ? -20.019 -6.279 13.282 1.00 72.31 119 ARG A N 1
ATOM 943 C CA . ARG A 1 119 ? -20.099 -5.173 14.252 1.00 72.31 119 ARG A CA 1
ATOM 944 C C . ARG A 1 119 ? -18.853 -5.169 15.148 1.00 72.31 119 ARG A C 1
ATOM 946 O O . ARG A 1 119 ? -18.401 -6.222 15.586 1.00 72.31 119 ARG A O 1
ATOM 953 N N . GLY A 1 120 ? -18.291 -3.985 15.394 1.00 74.38 120 GLY A N 1
ATOM 954 C CA . GLY A 1 120 ? -17.094 -3.807 16.225 1.00 74.38 120 GLY A CA 1
ATOM 955 C C . GLY A 1 120 ? -15.752 -4.084 15.532 1.00 74.38 120 GLY A C 1
ATOM 956 O O . GLY A 1 120 ? -14.718 -3.845 16.139 1.00 74.38 120 GLY A O 1
ATOM 957 N N . ARG A 1 121 ? -15.737 -4.534 14.265 1.00 84.44 121 ARG A N 1
ATOM 958 C CA . ARG A 1 121 ? -14.501 -4.735 13.471 1.00 84.44 121 ARG A CA 1
ATOM 959 C C . ARG A 1 121 ? -14.315 -3.715 12.343 1.00 84.44 121 ARG A C 1
ATOM 961 O O . ARG A 1 121 ? -13.492 -3.923 11.456 1.00 84.44 121 ARG A O 1
ATOM 968 N N . LEU A 1 122 ? -15.092 -2.633 12.351 1.00 87.94 122 LEU A N 1
ATOM 969 C CA . LEU A 1 122 ? -15.055 -1.594 11.326 1.00 87.94 122 LEU A CA 1
ATOM 970 C C . LEU A 1 122 ? -14.883 -0.216 11.965 1.00 87.94 122 LEU A C 1
ATOM 972 O O . LEU A 1 122 ? -15.761 0.240 12.696 1.00 87.94 122 LEU A O 1
ATOM 976 N N . LEU A 1 123 ? -13.792 0.461 11.613 1.00 86.75 123 LEU A N 1
ATOM 977 C CA . LEU A 1 123 ? -13.617 1.891 11.836 1.00 86.75 123 LEU A CA 1
ATOM 978 C C . LEU A 1 123 ? -13.985 2.638 10.556 1.00 86.75 123 LEU A C 1
ATOM 980 O O . LEU A 1 123 ? -13.373 2.427 9.509 1.00 86.75 123 LEU A O 1
ATOM 984 N N . VAL A 1 124 ? -14.972 3.528 10.640 1.00 86.62 124 VAL A N 1
ATOM 985 C CA . VAL A 1 124 ? -15.312 4.437 9.541 1.00 86.62 124 VAL A CA 1
ATOM 986 C C . VAL A 1 124 ? -14.721 5.800 9.853 1.00 86.62 124 VAL A C 1
ATOM 988 O O . VAL A 1 124 ? -15.222 6.511 10.716 1.00 86.62 124 VAL A O 1
ATOM 991 N N . ALA A 1 125 ? -13.662 6.154 9.134 1.00 83.19 125 ALA A N 1
ATOM 992 C CA . ALA A 1 125 ? -13.011 7.449 9.239 1.00 83.19 125 ALA A CA 1
ATOM 993 C C . ALA A 1 125 ? -13.396 8.332 8.049 1.00 83.19 125 ALA A C 1
ATOM 995 O O . ALA A 1 125 ? -13.170 7.956 6.897 1.00 83.19 125 ALA A O 1
ATOM 996 N N . LYS A 1 126 ? -13.954 9.513 8.325 1.00 79.94 126 LYS A N 1
ATOM 997 C CA . LYS A 1 126 ? -14.112 10.576 7.331 1.00 79.94 126 LYS A CA 1
ATOM 998 C C . LYS A 1 126 ? -13.031 11.617 7.566 1.00 79.94 126 LYS A C 1
ATOM 1000 O O . LYS A 1 126 ? -12.841 12.063 8.690 1.00 79.94 126 LYS A O 1
ATOM 1005 N N . LEU A 1 127 ? -12.328 12.012 6.509 1.00 76.12 127 LEU A N 1
ATOM 1006 C CA . LEU A 1 127 ? -11.269 13.018 6.631 1.00 76.12 127 LEU A CA 1
ATOM 1007 C C . LEU A 1 127 ? -11.811 14.400 7.017 1.00 76.12 127 LEU A C 1
ATOM 1009 O O . LEU A 1 127 ? -11.116 15.146 7.700 1.00 76.12 127 LEU A O 1
ATOM 1013 N N . GLU A 1 128 ? -13.035 14.714 6.588 1.00 74.38 128 GLU A N 1
ATOM 1014 C CA . GLU A 1 128 ? -13.753 15.963 6.885 1.00 74.38 128 GLU A CA 1
ATOM 1015 C C . GLU A 1 128 ? -13.970 16.160 8.390 1.00 74.38 128 GLU A C 1
ATOM 1017 O O . GLU A 1 128 ? -13.787 17.262 8.899 1.00 74.38 128 GLU A O 1
ATOM 1022 N N . ASP A 1 129 ? -14.267 15.072 9.106 1.00 78.81 129 ASP A N 1
ATOM 1023 C CA . ASP A 1 129 ? -14.504 15.067 10.556 1.00 78.81 129 ASP A CA 1
ATOM 1024 C C . ASP A 1 129 ? -13.186 15.091 11.361 1.00 78.81 129 ASP A C 1
ATOM 1026 O O . ASP A 1 129 ? -13.183 15.083 12.592 1.00 78.81 129 ASP A O 1
ATOM 1030 N N . GLY A 1 130 ? -12.048 15.109 10.663 1.00 77.62 130 GLY A N 1
ATOM 1031 C CA . GLY A 1 130 ? -10.729 14.907 11.238 1.00 77.62 130 GLY A CA 1
ATOM 1032 C C . GLY A 1 130 ? -10.394 13.423 11.413 1.00 77.62 130 GLY A C 1
ATOM 1033 O O . GLY A 1 130 ? -11.202 12.603 11.845 1.00 77.62 130 GLY A O 1
ATOM 1034 N N . PHE A 1 131 ? -9.151 13.071 11.087 1.00 87.19 131 PHE A N 1
ATOM 1035 C CA . PHE A 1 131 ? -8.621 11.724 11.273 1.00 87.19 131 PHE A CA 1
ATOM 1036 C C . PHE A 1 131 ? -7.159 11.779 11.719 1.00 87.19 131 PHE A C 1
ATOM 1038 O O . PHE A 1 131 ? -6.356 12.522 11.147 1.00 87.19 131 PHE A O 1
ATOM 1045 N N . GLY A 1 132 ? -6.819 11.000 12.746 1.00 91.19 132 GLY A N 1
ATOM 1046 C CA . GLY A 1 132 ? -5.480 10.943 13.313 1.00 91.19 132 GLY A CA 1
ATOM 1047 C C . GLY A 1 132 ? -5.305 9.803 14.316 1.00 91.19 132 GLY A C 1
ATOM 1048 O O . GLY A 1 132 ? -6.039 8.813 14.298 1.00 91.19 132 GLY A O 1
ATOM 1049 N N . TRP A 1 133 ? -4.313 9.942 15.200 1.00 95.12 133 TRP A N 1
ATOM 1050 C CA . TRP A 1 133 ? -3.994 8.915 16.195 1.00 95.12 133 TRP A CA 1
ATOM 1051 C C . TRP A 1 133 ? -5.150 8.615 17.146 1.00 95.12 133 TRP A C 1
ATOM 1053 O O . TRP A 1 133 ? -5.386 7.450 17.444 1.00 95.12 133 TRP A O 1
ATOM 1063 N N . GLU A 1 134 ? -5.896 9.639 17.555 1.00 92.56 134 GLU A N 1
ATOM 1064 C CA . GLU A 1 134 ? -7.007 9.520 18.509 1.00 92.56 134 GLU A CA 1
ATOM 1065 C C . GLU A 1 134 ? -8.133 8.606 18.011 1.00 92.56 134 GLU A C 1
ATOM 1067 O O . GLU A 1 134 ? -8.802 7.951 18.799 1.00 92.56 134 GLU A O 1
ATOM 1072 N N . GLN A 1 135 ? -8.338 8.518 16.695 1.00 91.94 135 GLN A N 1
ATOM 107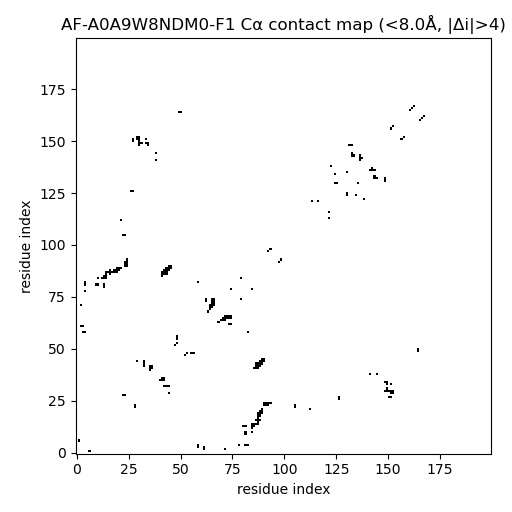3 C CA . GLN A 1 135 ? -9.321 7.611 16.102 1.00 91.94 135 GLN A CA 1
ATOM 1074 C C . GLN A 1 135 ? -8.707 6.247 15.771 1.00 91.94 135 GLN A C 1
ATOM 1076 O O . GLN A 1 135 ? -9.357 5.214 15.927 1.00 91.94 135 GLN A O 1
ATOM 1081 N N . LEU A 1 136 ? -7.460 6.235 15.288 1.00 92.81 136 LEU A N 1
ATOM 1082 C CA . LEU A 1 136 ? -6.803 5.023 14.799 1.00 92.81 136 LEU A CA 1
ATOM 1083 C C . LEU A 1 136 ? -6.334 4.109 15.937 1.00 92.81 136 LEU A C 1
ATOM 1085 O O . LEU A 1 136 ? -6.607 2.911 15.921 1.00 92.81 136 LEU A O 1
ATOM 1089 N N . CYS A 1 137 ? -5.616 4.656 16.915 1.00 94.50 137 CYS A N 1
ATOM 1090 C CA . CYS A 1 137 ? -4.955 3.878 17.958 1.00 94.50 137 CYS A CA 1
ATOM 1091 C C . CYS A 1 137 ? -5.945 3.120 18.861 1.00 94.50 137 CYS A C 1
ATOM 1093 O O . CYS A 1 137 ? -5.735 1.918 19.039 1.00 94.50 137 CYS A O 1
ATOM 1095 N N . PRO A 1 138 ? -7.053 3.722 19.351 1.00 93.12 138 PRO A N 1
ATOM 1096 C CA . PRO A 1 138 ? -8.043 2.987 20.141 1.00 93.12 138 PRO A CA 1
ATOM 1097 C C . PRO A 1 138 ? -8.689 1.828 19.380 1.00 93.12 138 PRO A C 1
ATOM 1099 O O . PRO A 1 138 ? -8.878 0.755 19.946 1.00 93.12 138 PRO A O 1
ATOM 1102 N N . PHE A 1 139 ? -8.971 2.006 18.086 1.00 92.44 139 PHE A N 1
ATOM 1103 C CA . PHE A 1 139 ? -9.513 0.934 17.249 1.00 92.44 139 PHE A CA 1
ATOM 1104 C C . PHE A 1 139 ? -8.530 -0.232 17.084 1.00 92.44 139 PHE A C 1
ATOM 1106 O O . PHE A 1 139 ? -8.938 -1.391 17.075 1.00 92.44 139 PHE A O 1
ATOM 1113 N N . LEU A 1 140 ? -7.235 0.072 16.971 1.00 91.56 140 LEU A N 1
ATOM 1114 C CA . LEU A 1 140 ? -6.175 -0.928 16.838 1.00 91.56 140 LEU A CA 1
ATOM 1115 C C . LEU A 1 140 ? -5.698 -1.508 18.178 1.00 91.56 140 LEU A C 1
ATOM 1117 O O . LEU A 1 140 ? -4.867 -2.415 18.172 1.00 91.56 140 LEU A O 1
ATOM 1121 N N . GLY A 1 141 ? -6.164 -0.979 19.314 1.00 91.06 141 GLY A N 1
ATOM 1122 C CA . GLY A 1 141 ? -5.635 -1.326 20.636 1.00 91.06 141 GLY A CA 1
ATOM 1123 C C . GLY A 1 141 ? -4.159 -0.948 20.820 1.00 91.06 141 GLY A C 1
ATOM 1124 O O . GLY A 1 141 ? -3.445 -1.606 21.572 1.00 91.06 141 GLY A O 1
ATOM 1125 N N . ALA A 1 142 ? -3.683 0.078 20.109 1.00 91.69 142 ALA A N 1
ATOM 1126 C CA . ALA A 1 142 ? -2.297 0.541 20.147 1.00 91.69 142 ALA A CA 1
ATOM 1127 C C . ALA A 1 142 ? -2.158 1.817 21.000 1.00 91.69 142 ALA A C 1
ATOM 1129 O O . ALA A 1 142 ? -3.102 2.604 21.078 1.00 91.69 142 ALA A O 1
ATOM 1130 N N . PRO A 1 143 ? -0.991 2.077 21.619 1.00 93.62 143 PRO A N 1
ATOM 1131 C CA . PRO A 1 143 ? -0.741 3.348 22.291 1.00 93.62 143 PRO A CA 1
ATOM 1132 C C . PRO A 1 143 ? -0.655 4.500 21.278 1.00 93.62 143 PRO A C 1
ATOM 1134 O O . PRO A 1 143 ? -0.196 4.321 20.148 1.00 93.62 143 PRO A O 1
ATOM 1137 N N . ILE A 1 144 ? -1.072 5.698 21.690 1.00 95.38 144 ILE A N 1
ATOM 1138 C CA . ILE A 1 144 ? -0.964 6.911 20.870 1.00 95.38 144 ILE A CA 1
ATOM 1139 C C . ILE A 1 144 ? 0.500 7.383 20.847 1.00 95.38 144 ILE A C 1
ATOM 1141 O O . ILE A 1 144 ? 1.067 7.661 21.909 1.00 95.38 144 ILE A O 1
ATOM 1145 N N . PRO A 1 145 ? 1.141 7.490 19.668 1.00 94.12 145 PRO A N 1
ATOM 1146 C CA . PRO A 1 145 ? 2.502 8.002 19.562 1.00 94.12 145 PRO A CA 1
ATOM 1147 C C . PRO A 1 145 ? 2.589 9.490 19.917 1.00 94.12 145 PRO A C 1
ATOM 1149 O O . PRO A 1 145 ? 1.683 10.267 19.631 1.00 94.12 145 PRO A O 1
ATOM 1152 N N . LYS A 1 146 ? 3.744 9.925 20.440 1.00 91.81 146 LYS A N 1
ATOM 1153 C CA . LYS A 1 146 ? 4.035 11.356 20.674 1.00 91.81 146 LYS A CA 1
ATOM 1154 C C . LYS A 1 146 ? 4.285 12.146 19.382 1.00 91.81 146 LYS A C 1
ATOM 1156 O O . LYS A 1 146 ? 4.328 13.372 19.397 1.00 91.81 146 LYS A O 1
ATOM 1161 N N . THR A 1 147 ? 4.509 11.454 18.268 1.00 91.50 147 THR A N 1
ATOM 1162 C CA . THR A 1 147 ? 4.751 12.067 16.959 1.00 91.50 147 THR A CA 1
ATOM 1163 C C . THR A 1 147 ? 3.456 12.590 16.353 1.00 91.50 147 THR A C 1
ATOM 1165 O O . THR A 1 147 ? 2.396 11.997 16.529 1.00 91.50 147 THR A O 1
ATOM 1168 N N . ARG A 1 148 ? 3.531 13.650 15.544 1.00 90.81 148 ARG A N 1
ATOM 1169 C CA . ARG A 1 148 ? 2.371 14.131 14.781 1.00 90.81 148 ARG A CA 1
ATOM 1170 C C . ARG A 1 148 ? 1.869 13.052 13.814 1.00 90.81 148 ARG A C 1
ATOM 1172 O O . ARG A 1 148 ? 2.674 12.341 13.217 1.00 90.81 148 ARG A O 1
ATOM 1179 N N . TYR A 1 149 ? 0.550 12.962 13.633 1.00 90.00 149 TYR A N 1
ATOM 1180 C CA . TYR A 1 149 ? -0.029 12.084 12.616 1.00 90.00 149 TYR A CA 1
ATOM 1181 C C . TYR A 1 149 ? 0.502 12.458 11.218 1.00 90.00 149 TYR A C 1
ATOM 1183 O O . TYR A 1 149 ? 0.508 13.654 10.888 1.00 90.00 149 TYR A O 1
ATOM 1191 N N . PRO A 1 150 ? 0.950 11.484 10.402 1.00 87.81 150 PRO A N 1
ATOM 1192 C CA . PRO A 1 150 ? 1.501 11.760 9.083 1.00 87.81 150 PRO A CA 1
ATOM 1193 C C . PRO A 1 150 ? 0.525 12.529 8.190 1.00 87.81 150 PRO A C 1
ATOM 1195 O O . PRO A 1 150 ? -0.681 12.285 8.177 1.00 87.81 150 PRO A O 1
ATOM 1198 N N . ARG A 1 151 ? 1.055 13.463 7.403 1.00 80.44 151 ARG A N 1
ATOM 1199 C CA . ARG A 1 151 ? 0.326 14.133 6.320 1.00 80.44 151 ARG A CA 1
ATOM 1200 C C . ARG A 1 151 ? 1.117 13.946 5.036 1.00 80.44 151 ARG A C 1
ATOM 1202 O O . ARG A 1 151 ? 1.912 14.807 4.677 1.00 80.44 151 ARG A O 1
ATOM 1209 N N . GLY A 1 152 ? 0.926 12.797 4.402 1.00 65.50 152 GLY A N 1
ATOM 1210 C CA . GLY A 1 152 ? 1.663 12.407 3.209 1.00 65.50 152 GLY A CA 1
ATOM 1211 C C . GLY A 1 152 ? 0.883 12.606 1.905 1.00 65.50 152 GLY A C 1
ATOM 1212 O O . GLY A 1 152 ? -0.311 12.918 1.891 1.00 65.50 152 GLY A O 1
ATOM 1213 N N . ASN A 1 153 ? 1.574 12.377 0.787 1.00 65.12 153 ASN A N 1
ATOM 1214 C CA . ASN A 1 153 ? 1.095 12.538 -0.589 1.00 65.12 153 ASN A CA 1
ATOM 1215 C C .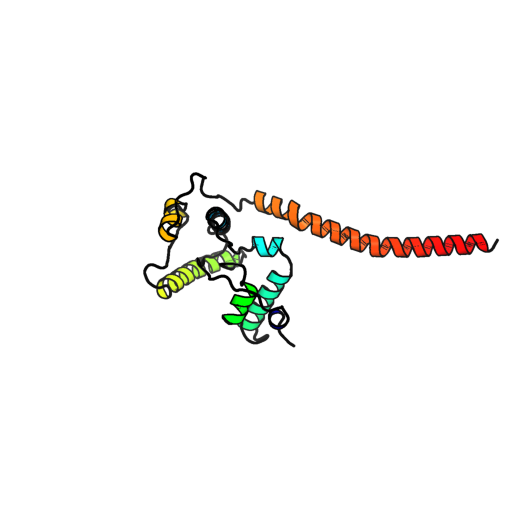 ASN A 1 153 ? 0.852 14.004 -0.995 1.00 65.12 153 ASN A C 1
ATOM 1217 O O . ASN A 1 153 ? -0.053 14.309 -1.785 1.00 65.12 153 ASN A O 1
ATOM 1221 N N . ALA A 1 154 ? 1.693 14.914 -0.506 1.00 61.16 154 ALA A N 1
ATOM 1222 C CA . ALA A 1 154 ? 1.903 16.176 -1.205 1.00 61.16 154 ALA A CA 1
ATOM 1223 C C . ALA A 1 154 ? 2.499 15.877 -2.601 1.00 61.16 154 ALA A C 1
ATOM 1225 O O . ALA A 1 154 ? 3.301 14.948 -2.723 1.00 61.16 154 ALA A O 1
ATOM 1226 N N . PRO A 1 155 ? 2.170 16.645 -3.657 1.00 56.19 155 PRO A N 1
ATOM 1227 C CA . PRO A 1 155 ? 2.773 16.474 -4.987 1.00 56.19 155 PRO A CA 1
ATOM 1228 C C . PRO A 1 155 ? 4.312 16.423 -4.962 1.00 56.19 155 PRO A C 1
ATOM 1230 O O . PRO A 1 155 ? 4.935 15.713 -5.748 1.00 56.19 155 PRO A O 1
ATOM 1233 N N . GLN A 1 156 ? 4.915 17.122 -4.000 1.00 57.09 156 GLN A N 1
ATOM 1234 C CA . GLN A 1 156 ? 6.355 17.162 -3.747 1.00 57.09 156 GLN A CA 1
ATOM 1235 C C . GLN A 1 156 ? 6.935 15.795 -3.335 1.00 57.09 156 GLN A C 1
ATOM 1237 O O . GLN A 1 156 ? 8.038 15.451 -3.749 1.00 57.09 156 GLN A O 1
ATOM 1242 N N . GLU A 1 157 ? 6.197 14.971 -2.584 1.00 63.75 157 GLU A N 1
ATOM 1243 C CA . GLU A 1 157 ? 6.646 13.614 -2.233 1.00 63.75 157 GLU A CA 1
ATOM 1244 C C . GLU A 1 157 ? 6.601 12.667 -3.438 1.00 63.75 157 GLU A C 1
ATOM 1246 O O . GLU A 1 157 ? 7.480 11.821 -3.589 1.00 63.75 157 GLU A O 1
ATOM 1251 N N . PHE A 1 158 ? 5.628 12.840 -4.341 1.00 60.97 158 PHE A N 1
ATOM 1252 C CA . PHE A 1 158 ? 5.595 12.090 -5.599 1.00 60.97 158 PHE A CA 1
ATOM 1253 C C . PHE A 1 158 ? 6.779 12.461 -6.502 1.00 60.97 158 PHE A C 1
ATOM 1255 O O . PHE A 1 158 ? 7.438 11.577 -7.048 1.00 60.97 158 PHE A O 1
ATOM 1262 N N . GLN A 1 159 ? 7.097 13.756 -6.611 1.00 57.28 159 GLN A N 1
ATOM 1263 C CA . GLN A 1 159 ? 8.293 14.226 -7.320 1.00 57.28 159 GLN A CA 1
ATOM 1264 C C . GLN A 1 159 ? 9.574 13.647 -6.712 1.00 57.28 159 GLN A C 1
ATOM 1266 O O . GLN A 1 159 ? 10.462 13.214 -7.445 1.00 57.28 159 GLN A O 1
ATOM 1271 N N . ARG A 1 160 ? 9.657 13.576 -5.379 1.00 66.31 160 ARG A N 1
ATOM 1272 C CA . ARG A 1 160 ? 10.791 12.968 -4.679 1.00 66.31 160 ARG A CA 1
ATOM 1273 C C . ARG A 1 160 ? 10.934 11.481 -5.004 1.00 66.31 160 ARG A C 1
ATOM 1275 O O . ARG A 1 160 ? 12.014 11.066 -5.408 1.00 66.31 160 ARG A O 1
ATOM 1282 N N . LEU A 1 161 ? 9.851 10.706 -4.924 1.00 66.06 161 LEU A N 1
ATOM 1283 C CA . LEU A 1 161 ? 9.861 9.280 -5.271 1.00 66.06 161 LEU A CA 1
ATOM 1284 C C . LEU A 1 161 ? 10.249 9.055 -6.743 1.00 66.06 161 LEU A C 1
ATOM 1286 O O . LEU A 1 161 ? 11.050 8.173 -7.049 1.00 66.06 161 LEU A O 1
ATOM 1290 N N . ALA A 1 162 ? 9.728 9.872 -7.664 1.00 64.81 162 ALA A N 1
ATOM 1291 C CA . ALA A 1 162 ? 10.107 9.814 -9.075 1.00 64.81 162 ALA A CA 1
ATOM 1292 C C . ALA A 1 162 ? 11.612 10.084 -9.270 1.00 64.81 162 ALA A C 1
ATOM 1294 O O . ALA A 1 162 ? 12.282 9.367 -10.014 1.00 64.81 162 ALA A O 1
ATOM 1295 N N . ASN A 1 163 ? 12.163 11.069 -8.563 1.00 69.56 163 ASN A N 1
ATOM 1296 C CA . ASN A 1 163 ? 13.576 11.428 -8.659 1.00 69.56 163 ASN A CA 1
ATOM 1297 C C . ASN A 1 163 ? 14.513 10.419 -7.981 1.00 69.56 163 ASN A C 1
ATOM 1299 O O . ASN A 1 163 ? 15.595 10.169 -8.504 1.00 69.56 163 ASN A O 1
ATOM 1303 N N . GLU A 1 164 ? 14.122 9.837 -6.848 1.00 72.50 164 GLU A N 1
ATOM 1304 C CA . GLU A 1 164 ? 14.967 8.922 -6.066 1.00 72.50 164 GLU A CA 1
ATOM 1305 C C . GLU A 1 164 ? 14.863 7.463 -6.542 1.00 72.50 164 GLU A C 1
ATOM 1307 O O . GLU A 1 164 ? 15.838 6.720 -6.453 1.00 72.50 164 GLU A O 1
ATOM 1312 N N . VAL A 1 165 ? 13.719 7.042 -7.095 1.00 68.81 165 VAL A N 1
ATOM 1313 C CA . VAL A 1 165 ? 13.484 5.640 -7.493 1.00 68.81 165 VAL A CA 1
ATOM 1314 C C . VAL A 1 165 ? 13.437 5.471 -9.009 1.00 68.81 165 VAL A C 1
ATOM 1316 O O . VAL A 1 165 ? 14.138 4.621 -9.566 1.00 68.81 165 VAL A O 1
ATOM 1319 N N . LEU A 1 166 ? 12.616 6.263 -9.703 1.00 71.38 166 LEU A N 1
ATOM 1320 C CA . LEU A 1 166 ? 12.352 6.058 -11.130 1.00 71.38 166 LEU A CA 1
ATOM 1321 C C . LEU A 1 166 ? 13.507 6.566 -12.006 1.00 71.38 166 LEU A C 1
ATOM 1323 O O . LEU A 1 166 ? 14.000 5.826 -12.858 1.00 71.38 166 LEU A O 1
ATOM 1327 N N . MET A 1 167 ? 13.983 7.793 -11.781 1.00 79.00 167 MET A N 1
ATOM 1328 C CA . MET A 1 167 ? 15.045 8.395 -12.600 1.00 79.00 167 MET A CA 1
ATOM 1329 C C . MET A 1 167 ? 16.374 7.627 -12.555 1.00 79.00 167 MET A C 1
ATOM 1331 O O . MET A 1 167 ? 16.962 7.427 -13.620 1.00 79.00 167 MET A O 1
ATOM 1335 N N . PRO A 1 168 ? 16.859 7.116 -11.405 1.00 82.50 168 PRO A N 1
ATOM 1336 C CA . PRO A 1 168 ? 18.076 6.309 -11.371 1.00 82.50 168 PRO A CA 1
ATOM 1337 C C . PRO A 1 168 ? 17.920 4.993 -12.133 1.00 82.50 168 PRO A C 1
ATOM 1339 O O . PRO A 1 168 ? 18.853 4.566 -12.814 1.00 82.50 168 PRO A O 1
ATOM 1342 N N . ARG A 1 169 ? 16.731 4.374 -12.090 1.00 77.12 169 ARG A N 1
ATOM 1343 C CA . ARG A 1 169 ? 16.424 3.167 -12.874 1.00 77.12 169 ARG A CA 1
ATOM 1344 C C . ARG A 1 169 ? 16.418 3.451 -14.372 1.00 77.12 169 ARG A C 1
ATOM 1346 O O . ARG A 1 169 ? 17.049 2.704 -15.115 1.00 77.12 169 ARG A O 1
ATOM 1353 N N . ILE A 1 170 ? 15.780 4.542 -14.802 1.00 79.69 170 ILE A N 1
ATOM 1354 C CA . ILE A 1 170 ? 15.775 4.978 -16.208 1.00 79.69 170 ILE A CA 1
ATOM 1355 C C . ILE A 1 170 ? 17.201 5.277 -16.680 1.00 79.69 170 ILE A C 1
ATOM 1357 O O . ILE A 1 170 ? 17.617 4.779 -17.722 1.00 79.69 170 ILE A O 1
ATOM 1361 N N . ARG A 1 171 ? 17.984 6.026 -15.893 1.00 80.06 171 ARG A N 1
ATOM 1362 C CA . ARG A 1 171 ? 19.387 6.337 -16.210 1.00 80.06 171 ARG A CA 1
ATOM 1363 C C . ARG A 1 171 ? 20.235 5.076 -16.334 1.00 80.06 171 ARG A C 1
ATOM 1365 O O . ARG A 1 171 ? 20.991 4.952 -17.290 1.00 80.06 171 ARG A O 1
ATOM 1372 N N . ARG A 1 172 ? 20.094 4.127 -15.403 1.00 82.94 172 ARG A N 1
ATOM 1373 C CA . ARG A 1 172 ? 20.820 2.850 -15.444 1.00 82.94 172 ARG A CA 1
ATOM 1374 C C . ARG A 1 172 ? 20.434 2.020 -16.667 1.00 82.94 172 ARG A C 1
ATOM 1376 O O . ARG A 1 172 ? 21.319 1.488 -17.327 1.00 82.94 172 ARG A O 1
ATOM 1383 N N . ALA A 1 173 ? 19.143 1.935 -16.986 1.00 82.69 173 ALA A N 1
ATOM 1384 C CA . ALA A 1 173 ? 18.665 1.238 -18.178 1.00 82.69 173 ALA A CA 1
ATOM 1385 C C . ALA A 1 173 ? 19.201 1.887 -19.465 1.00 82.69 173 ALA A C 1
ATOM 1387 O O . ALA A 1 173 ? 19.705 1.187 -20.339 1.00 82.69 173 ALA A O 1
ATOM 1388 N N . GLY A 1 174 ? 19.175 3.221 -19.543 1.00 87.88 174 GLY A N 1
ATOM 1389 C CA . GLY A 1 174 ? 19.751 3.978 -20.654 1.00 87.88 174 GLY A CA 1
ATOM 1390 C C . GLY A 1 174 ? 21.255 3.744 -20.808 1.00 87.88 174 GLY A C 1
ATOM 1391 O O . GLY A 1 174 ? 21.715 3.462 -21.909 1.00 87.88 174 GLY A O 1
ATOM 1392 N N . LEU A 1 175 ? 22.015 3.774 -19.708 1.00 91.50 175 LEU A N 1
ATOM 1393 C CA . LEU A 1 175 ? 23.452 3.473 -19.704 1.00 91.50 175 LEU A CA 1
ATOM 1394 C C . LEU A 1 175 ? 23.758 2.069 -20.237 1.00 91.50 175 LEU A C 1
ATOM 1396 O O . LEU A 1 175 ? 24.676 1.917 -21.038 1.00 91.50 175 LEU A O 1
ATOM 1400 N N . VAL A 1 176 ? 22.990 1.057 -19.821 1.00 88.38 176 VAL A N 1
ATOM 1401 C CA . VAL A 1 176 ? 23.149 -0.326 -20.304 1.00 88.38 176 VAL A CA 1
ATOM 1402 C C . VAL A 1 176 ? 22.809 -0.440 -21.791 1.00 88.38 176 VAL A C 1
ATOM 1404 O O . VAL A 1 176 ? 23.539 -1.086 -22.536 1.00 88.38 176 VAL A O 1
ATOM 1407 N N . ALA A 1 177 ? 21.731 0.203 -22.246 1.00 89.38 177 ALA A N 1
ATOM 1408 C CA . ALA A 1 177 ? 21.351 0.183 -23.656 1.00 89.38 177 ALA A CA 1
ATOM 1409 C C . ALA A 1 177 ? 22.406 0.866 -24.544 1.00 89.38 177 ALA A C 1
ATOM 1411 O O . ALA A 1 177 ? 22.793 0.326 -25.578 1.00 89.38 177 ALA A O 1
ATOM 1412 N N . VAL A 1 178 ? 22.915 2.026 -24.118 1.00 91.69 178 VAL A N 1
ATOM 1413 C CA . VAL A 1 178 ? 23.954 2.773 -24.842 1.00 91.69 178 VAL A CA 1
ATOM 1414 C C . VAL A 1 178 ? 25.266 1.989 -24.891 1.00 91.69 178 VAL A C 1
ATOM 1416 O O . VAL A 1 178 ? 25.877 1.888 -25.956 1.00 91.69 178 VAL A O 1
ATOM 1419 N N . SER A 1 179 ? 25.699 1.395 -23.775 1.00 88.12 179 SER A N 1
ATOM 1420 C CA . SER A 1 179 ? 26.948 0.625 -23.738 1.00 88.12 179 SER A CA 1
ATOM 1421 C C . SER A 1 179 ? 26.878 -0.645 -24.588 1.00 88.12 179 SER A C 1
ATOM 1423 O O . SER A 1 179 ? 27.851 -0.967 -25.269 1.00 88.12 179 SER A O 1
ATOM 1425 N N . ALA A 1 180 ? 25.719 -1.309 -24.638 1.00 91.69 180 ALA A N 1
ATOM 1426 C CA . ALA A 1 180 ? 25.493 -2.480 -25.482 1.00 91.69 180 ALA A CA 1
ATOM 1427 C C . ALA A 1 180 ? 25.607 -2.184 -26.989 1.00 91.69 180 ALA A C 1
ATOM 1429 O O . ALA A 1 180 ? 25.867 -3.102 -27.759 1.00 91.69 180 ALA A O 1
ATOM 1430 N N . VAL A 1 181 ? 25.452 -0.924 -27.416 1.00 93.06 181 VAL A N 1
ATOM 1431 C CA . VAL A 1 181 ? 25.629 -0.504 -28.818 1.00 93.06 181 VAL A CA 1
ATOM 1432 C C . VAL A 1 181 ? 27.034 0.045 -29.067 1.00 93.06 181 VAL A C 1
ATOM 1434 O O . VAL A 1 181 ? 27.694 -0.345 -30.032 1.00 93.06 181 VAL A O 1
ATOM 1437 N N . LEU A 1 182 ? 27.519 0.931 -28.191 1.00 93.69 182 LEU A N 1
ATOM 1438 C CA . LEU A 1 182 ? 28.812 1.592 -28.371 1.00 93.69 182 LEU A CA 1
ATOM 1439 C C . LEU A 1 182 ? 29.991 0.622 -28.264 1.00 93.69 182 LEU A C 1
ATOM 1441 O O . LEU A 1 182 ? 30.915 0.714 -29.069 1.00 93.69 182 LEU A O 1
ATOM 1445 N N . ILE A 1 183 ? 29.977 -0.311 -27.304 1.00 94.56 183 ILE A N 1
ATOM 1446 C CA . ILE A 1 183 ? 31.108 -1.227 -27.089 1.00 94.56 183 ILE A CA 1
ATOM 1447 C C . ILE A 1 183 ? 31.333 -2.130 -28.314 1.00 94.56 183 ILE A C 1
ATOM 1449 O O . ILE A 1 183 ? 32.475 -2.191 -28.781 1.00 94.56 183 ILE A O 1
ATOM 1453 N N . PRO A 1 184 ? 30.309 -2.787 -28.898 1.00 94.12 184 PRO A N 1
ATOM 1454 C CA . PRO A 1 184 ? 30.491 -3.546 -30.133 1.00 94.12 184 PRO A CA 1
ATOM 1455 C C . PRO A 1 184 ? 30.919 -2.674 -31.313 1.00 94.12 184 PRO A C 1
ATOM 1457 O O . PRO A 1 184 ? 31.840 -3.055 -32.030 1.00 94.12 184 PRO A O 1
ATOM 1460 N N . ALA A 1 185 ? 30.315 -1.495 -31.496 1.00 94.62 185 ALA A N 1
ATOM 1461 C CA . ALA A 1 185 ? 30.660 -0.599 -32.600 1.00 94.62 185 ALA A CA 1
ATOM 1462 C C . ALA A 1 185 ? 32.130 -0.152 -32.542 1.00 94.62 185 ALA A C 1
ATOM 1464 O O . ALA A 1 185 ? 32.846 -0.232 -33.541 1.00 94.62 185 ALA A O 1
ATOM 1465 N N . LEU A 1 186 ? 32.607 0.248 -31.358 1.00 96.19 186 LEU A N 1
ATOM 1466 C CA . LEU A 1 186 ? 34.006 0.613 -31.140 1.00 96.19 186 LEU A CA 1
ATOM 1467 C C . LEU A 1 186 ? 34.933 -0.588 -31.316 1.00 96.19 186 LEU A C 1
ATOM 1469 O O . LEU A 1 186 ? 35.986 -0.457 -31.930 1.00 96.19 186 LEU A O 1
ATOM 1473 N N . SER A 1 187 ? 34.532 -1.767 -30.841 1.00 94.00 187 SER A N 1
ATOM 1474 C CA . SER A 1 187 ? 35.317 -2.997 -30.982 1.00 94.00 187 SER A CA 1
ATOM 1475 C C . SER A 1 187 ? 35.484 -3.402 -32.452 1.00 94.00 187 SER A C 1
ATOM 1477 O O . SER A 1 187 ? 36.591 -3.734 -32.875 1.00 94.00 187 SER A O 1
ATOM 1479 N N . VAL A 1 188 ? 34.418 -3.309 -33.258 1.00 96.38 188 VAL A N 1
ATOM 1480 C CA . VAL A 1 188 ? 34.462 -3.534 -34.714 1.00 96.38 188 VAL A CA 1
ATOM 1481 C C . VAL A 1 188 ? 35.328 -2.479 -35.402 1.00 96.38 188 VAL A C 1
ATOM 1483 O O . VAL A 1 188 ? 36.164 -2.829 -36.234 1.00 96.38 188 VAL A O 1
ATOM 1486 N N . GLY A 1 189 ? 35.180 -1.204 -35.029 1.00 95.12 189 GLY A N 1
ATOM 1487 C CA . GLY A 1 189 ? 35.987 -0.109 -35.569 1.00 95.12 189 GLY A CA 1
ATOM 1488 C C . GLY A 1 189 ? 37.483 -0.276 -35.286 1.00 95.12 189 GLY A C 1
ATOM 1489 O O . GLY A 1 189 ? 38.299 -0.181 -36.201 1.00 95.12 189 GLY A O 1
ATOM 1490 N N . ILE A 1 190 ? 37.846 -0.603 -34.042 1.00 96.31 190 ILE A N 1
ATOM 1491 C CA . ILE A 1 190 ? 39.232 -0.866 -33.627 1.00 96.31 190 ILE A CA 1
ATOM 1492 C C . ILE A 1 190 ? 39.785 -2.089 -34.360 1.00 96.31 190 ILE A C 1
ATOM 1494 O O . ILE A 1 190 ? 40.896 -2.034 -34.885 1.00 96.31 190 ILE A O 1
ATOM 1498 N N . TRP A 1 191 ? 39.022 -3.183 -34.443 1.00 95.00 191 TRP A N 1
ATOM 1499 C CA . TRP A 1 191 ? 39.445 -4.373 -35.182 1.00 95.00 191 TRP A CA 1
ATOM 1500 C C . TRP A 1 191 ? 39.713 -4.063 -36.659 1.00 95.00 191 TRP A C 1
ATOM 1502 O O . TRP A 1 191 ? 40.740 -4.479 -37.198 1.00 95.00 191 TRP A O 1
ATOM 1512 N N . TYR A 1 192 ? 38.830 -3.295 -37.304 1.00 95.62 192 TYR A N 1
ATOM 1513 C CA . TYR A 1 192 ? 39.000 -2.880 -38.694 1.00 95.62 192 TYR A CA 1
ATOM 1514 C C . TYR A 1 192 ? 40.245 -2.001 -38.877 1.00 95.62 192 TYR A C 1
ATOM 1516 O O . TYR A 1 192 ? 41.049 -2.259 -39.773 1.00 95.62 192 TYR A O 1
ATOM 1524 N N . TYR A 1 193 ? 40.450 -1.023 -37.990 1.00 94.88 193 TYR A N 1
ATOM 1525 C CA . TYR A 1 193 ? 41.628 -0.154 -37.991 1.00 94.88 193 TYR A CA 1
ATOM 1526 C C . TYR A 1 193 ? 42.932 -0.952 -37.849 1.00 94.88 193 TYR A C 1
ATOM 1528 O O . TYR A 1 193 ? 43.831 -0.820 -38.678 1.00 94.88 193 TYR A O 1
ATOM 1536 N N . LEU A 1 194 ? 43.014 -1.844 -36.856 1.00 95.12 194 LEU A N 1
ATOM 1537 C CA . LEU A 1 194 ? 44.190 -2.693 -36.629 1.00 95.12 194 LEU A CA 1
ATOM 1538 C C . LEU A 1 194 ? 44.452 -3.659 -37.792 1.00 95.12 194 LEU A C 1
ATOM 1540 O O . LEU A 1 194 ? 45.602 -3.973 -38.098 1.00 95.12 194 LEU A O 1
ATOM 1544 N N . LYS A 1 195 ? 43.399 -4.152 -38.450 1.00 91.44 195 LYS A N 1
ATOM 1545 C CA . LYS A 1 195 ? 43.525 -5.009 -39.635 1.00 91.44 195 LYS A CA 1
ATOM 1546 C C . LYS A 1 195 ? 44.046 -4.237 -40.849 1.00 91.44 195 LYS A C 1
ATOM 1548 O O . LYS A 1 195 ? 44.801 -4.807 -41.632 1.00 91.44 195 LYS A O 1
ATOM 1553 N N . ALA A 1 196 ? 43.644 -2.977 -41.017 1.00 90.81 196 ALA A N 1
ATOM 1554 C CA . ALA A 1 196 ? 44.101 -2.126 -42.112 1.00 90.81 196 ALA A CA 1
ATOM 1555 C C . ALA A 1 196 ? 45.578 -1.729 -41.954 1.00 90.81 196 ALA A C 1
ATOM 1557 O O . ALA A 1 196 ? 46.328 -1.790 -42.922 1.00 90.81 196 ALA A O 1
ATOM 1558 N N . THR A 1 197 ? 46.019 -1.403 -40.736 1.00 91.81 197 THR A N 1
ATOM 1559 C CA . THR A 1 197 ? 47.406 -0.979 -40.476 1.00 91.81 197 THR A CA 1
ATOM 1560 C C . THR A 1 197 ? 48.424 -2.120 -40.504 1.00 91.81 197 THR A C 1
ATOM 1562 O O . THR A 1 197 ? 49.582 -1.868 -40.800 1.00 91.81 197 THR A O 1
ATOM 1565 N N . ARG A 1 198 ? 48.017 -3.376 -40.263 1.00 85.50 198 ARG A N 1
ATOM 1566 C CA . ARG A 1 198 ? 48.889 -4.568 -40.387 1.00 85.50 198 ARG A CA 1
ATOM 1567 C C . ARG A 1 198 ? 49.099 -5.074 -41.824 1.00 85.50 198 ARG A C 1
ATOM 1569 O O . ARG A 1 198 ? 49.807 -6.058 -42.009 1.00 85.50 198 ARG A O 1
ATOM 1576 N N . ARG A 1 199 ? 48.415 -4.501 -42.820 1.00 67.31 199 ARG A N 1
ATOM 1577 C CA . ARG A 1 199 ? 48.528 -4.900 -44.240 1.00 67.31 199 ARG A CA 1
ATOM 1578 C C . ARG A 1 199 ? 49.560 -4.086 -45.032 1.00 67.31 199 ARG A C 1
ATOM 1580 O O . ARG A 1 199 ? 49.744 -4.374 -46.211 1.00 67.31 199 ARG A O 1
ATOM 1587 N N . HIS A 1 200 ? 50.193 -3.106 -44.394 1.00 54.69 200 HIS A N 1
ATOM 1588 C CA . HIS A 1 200 ? 51.362 -2.379 -44.886 1.00 54.69 200 HIS A CA 1
ATOM 1589 C C . HIS A 1 200 ? 52.612 -2.887 -44.171 1.00 54.69 200 HIS A C 1
ATOM 1591 O O . HIS A 1 200 ? 53.676 -2.886 -44.823 1.00 54.69 200 HIS A O 1
#

Foldseek 3Di:
DDFPLVPDDFDPAADDAQDEDLAEPPQCVVLVVVVCVVLVFAADDVLCPLQVHDSLVSLVVSLCCVVPVVPHPHDDPRSCSRSQSRHHYDDYDDDPVVVVVVVVVRVVSVVVCVVPDDPLLDQDDHVVVPDFQVRPCVSSVHDRDPDGRDDDDDVVVVVVSCVPGVVVVVVVVVVVVVCVPVVVVVVVVVVVVVVVVVVD

Secondary structure (DSSP, 8-state):
---HHHHSPPPS-PPP--------TTSSHHHHHHHHHHTT-----HHHHHHH-HHHHHHHHHHHHHHHS-SSSPP-HHHHHHHTTT-S-------SHHHHHHHHHHHHHHHHHHHHSPTTS-----STT--SHHHHHHHHTPPPPSSPPP----HHHHHHHIIIIIHHHHHHHHHHHHHHHHHHHHHHHHHHHHHHHTT-

Radius of gyration: 24.0 Å; Cα contacts (8 Å, |Δi|>4): 135; chains: 1; bounding box: 75×38×67 Å

InterPro domains:
  IPR027417 P-loop containing nucleoside triphosphate hydrolase [G3DSA:3.40.50.300] (12-91)
  IPR027417 P-loop containing nucleoside triphosphate hydrolase [G3DSA:3.40.50.300] (92-182)
  IPR040632 Sulfotransferase, S. mansonii-type [PF17784] (18-88)
  IPR040632 Sulfotransferase, S. mansonii-type [PF17784] (103-158)

pLDDT: mean 79.43, std 12.88, range [37.56, 96.38]

Nearest PDB structures (foldseek):
  6y90-assembly1_B  TM=1.987E-01  e=8.668E+00  Homo sapiens

Sequence (200 aa):
MSRLIDRLPAPEKVREKKVIVLSRSRVGTFSLYQALQLLGYKSYHMAESVERGILHMAMLEEALRCKYLGAGKPYGKPEFDKWLADYDDNKTCQSEEGIELSKQDTVELAKKVKALSPRGRLLVAKLEDGFGWEQLCPFLGAPIPKTRYPRGNAPQEFQRLANEVLMPRIRRAGLVAVSAVLIPALSVGIWYYLKATRRH

Solvent-accessible surface area (backbone atoms only — not comparable to full-atom values): 12186 Å² total; per-residue (Å²): 132,85,55,72,80,77,73,50,81,79,67,94,64,68,61,82,70,85,58,74,62,93,57,63,60,89,74,55,51,60,16,50,46,53,44,39,43,77,72,70,46,61,66,44,52,74,66,52,38,68,72,76,31,68,65,57,53,53,52,51,51,52,43,49,36,14,63,76,66,68,73,45,84,53,72,51,69,70,54,48,46,56,75,38,16,83,35,33,44,73,71,80,80,91,49,76,77,46,47,62,52,42,50,56,48,48,55,51,48,52,51,50,49,63,72,71,48,61,9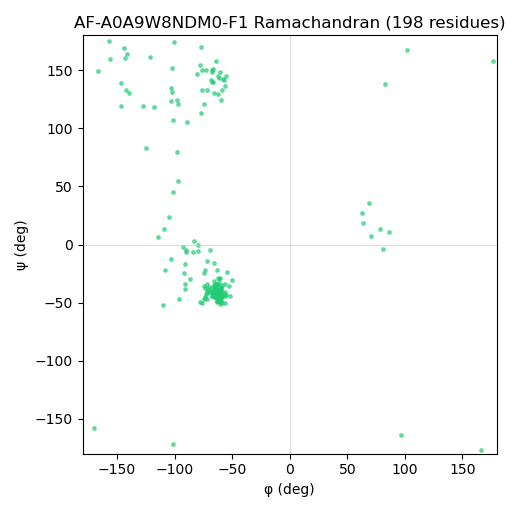0,92,77,71,88,88,82,48,73,89,81,58,76,46,50,84,63,49,19,67,76,69,74,45,83,72,70,94,64,79,68,58,85,55,80,50,72,66,54,54,53,47,48,43,59,72,55,48,46,54,51,52,52,51,52,50,52,52,56,50,48,68,50,51,53,56,53,50,50,53,50,51,52,51,52,55,56,59,65,72,75,113

Mean predicted aligned error: 11.8 Å